Protein AF-A0A7X3UIW9-F1 (afdb_monomer_lite)

Radius of gyration: 26.02 Å; chains: 1; bounding box: 53×62×79 Å

Sequence (209 aa):
MKILIIFSICVLVLAGCTSVEYQKMQAERDQLLKNYEDLREENSELKLKSGITDTLLGKWKFLSLEMAESGVTQEVAEAKAALYALELKNLTLEFFEEKGIYHYRGGKGGTEVFGQFTVITIRYGDEPFPFIRFIRRTGPKMAELLFAASADGRALGLSSAPGFGTARDIGISVTPDRLYLTMHGKMQSGPDGWVQSGGVRCYFERIEK

Secondary structure (DSSP, 8-state):
-HHHHHHHHHHHHHHHHHHHHHHHHHHHHHHHHHHHHHHHHHT-HHHHHHHHHHHH-EEEEEEEEEEE-TTS-HHHHHHHHHHHHHHTTT-EEEEEEETTEEEEEEEETTEEEEEEEEEEEEEETTEEEEEEEEEEEESS-HHHHHH---TTS--TT-TTSTTGGG--SEEEEE-SSEEEEEEE--EEEETTEEEE-SEEEEEEEEEE-

Structure (mmCIF, N/CA/C/O backbone):
data_AF-A0A7X3UIW9-F1
#
_entry.id   AF-A0A7X3UIW9-F1
#
loop_
_atom_site.group_PDB
_atom_site.id
_atom_site.type_symbol
_atom_site.label_atom_id
_atom_site.label_alt_id
_atom_site.label_comp_id
_atom_site.label_asym_id
_atom_site.label_entity_id
_atom_site.label_seq_id
_atom_site.pdbx_PDB_ins_code
_atom_site.Cartn_x
_atom_site.Cartn_y
_atom_site.Cartn_z
_atom_site.occupancy
_atom_site.B_iso_or_equiv
_atom_site.auth_seq_id
_atom_site.auth_comp_id
_atom_site.auth_asym_id
_atom_site.auth_atom_id
_atom_site.pdbx_PDB_model_num
ATOM 1 N N . MET A 1 1 ? 40.493 -40.301 -59.595 1.00 48.81 1 MET A N 1
ATOM 2 C CA . MET A 1 1 ? 39.960 -38.920 -59.693 1.00 48.81 1 MET A CA 1
ATOM 3 C C . MET A 1 1 ? 38.510 -38.759 -59.202 1.00 48.81 1 MET A C 1
ATOM 5 O O . MET A 1 1 ? 38.204 -37.701 -58.682 1.00 48.81 1 MET A O 1
ATOM 9 N N . LYS A 1 2 ? 37.627 -39.776 -59.276 1.00 49.56 2 LYS A N 1
ATOM 10 C CA . LYS A 1 2 ? 36.231 -39.677 -58.777 1.00 49.56 2 LYS A CA 1
ATOM 11 C C . LYS A 1 2 ? 36.070 -39.685 -57.240 1.00 49.56 2 LYS A C 1
ATOM 13 O O . LYS A 1 2 ? 35.151 -39.060 -56.733 1.00 49.56 2 LYS A O 1
ATOM 18 N N . ILE A 1 3 ? 36.981 -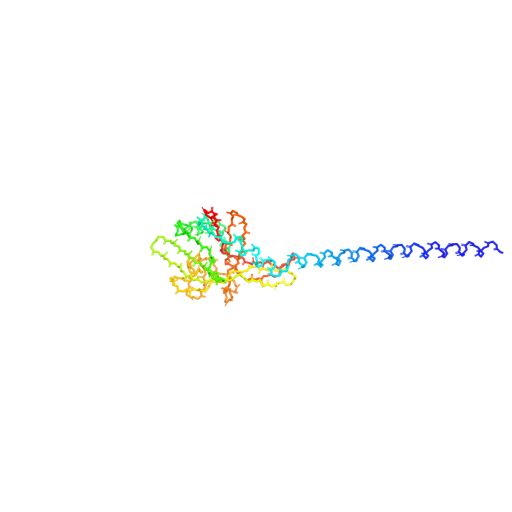40.324 -56.498 1.00 53.56 3 ILE A N 1
ATOM 19 C CA . ILE A 1 3 ? 36.919 -40.422 -55.020 1.00 53.56 3 ILE A CA 1
ATOM 20 C C . ILE A 1 3 ? 37.255 -39.085 -54.323 1.00 53.56 3 ILE A C 1
ATOM 22 O O . ILE A 1 3 ? 36.689 -38.776 -53.280 1.00 53.56 3 ILE A O 1
ATOM 26 N N . LEU A 1 4 ? 38.109 -38.249 -54.928 1.00 51.09 4 LEU A N 1
ATOM 27 C CA . LEU A 1 4 ? 38.492 -36.939 -54.374 1.00 51.09 4 LEU A CA 1
ATOM 28 C C . LEU A 1 4 ? 37.359 -35.901 -54.442 1.00 51.09 4 LEU A C 1
ATOM 30 O O . LEU A 1 4 ? 37.250 -35.051 -53.564 1.00 51.09 4 LEU A O 1
ATOM 34 N N . ILE A 1 5 ? 36.483 -36.002 -55.444 1.00 56.62 5 ILE A N 1
ATOM 35 C CA . ILE A 1 5 ? 35.339 -35.092 -55.608 1.00 56.62 5 ILE A CA 1
ATOM 36 C C . ILE A 1 5 ? 34.270 -35.373 -54.539 1.00 56.62 5 ILE A C 1
ATOM 38 O O . ILE A 1 5 ? 33.710 -34.442 -53.970 1.00 56.62 5 ILE A O 1
ATOM 42 N N . ILE A 1 6 ? 34.044 -36.647 -54.199 1.00 55.75 6 ILE A N 1
ATOM 43 C CA . ILE A 1 6 ? 33.068 -37.049 -53.173 1.00 55.75 6 ILE A CA 1
ATOM 44 C C . ILE A 1 6 ? 33.507 -36.563 -51.782 1.00 55.75 6 ILE A C 1
ATOM 46 O O . ILE A 1 6 ? 32.696 -36.005 -51.048 1.00 55.75 6 ILE A O 1
ATOM 50 N N . PHE A 1 7 ? 34.798 -36.678 -51.447 1.00 55.06 7 PHE A N 1
ATOM 51 C CA . PHE A 1 7 ? 35.327 -36.166 -50.175 1.00 55.06 7 PHE A CA 1
ATOM 52 C C . PHE A 1 7 ? 35.217 -34.638 -50.054 1.00 55.06 7 PHE A C 1
ATOM 54 O O . PHE A 1 7 ? 34.883 -34.135 -48.985 1.00 55.06 7 PHE A O 1
ATOM 61 N N . SER A 1 8 ? 35.434 -33.894 -51.143 1.00 53.47 8 SER A N 1
ATOM 62 C CA . SER A 1 8 ? 35.315 -32.429 -51.139 1.00 53.47 8 SER A CA 1
ATOM 63 C C . SER A 1 8 ? 33.868 -31.953 -50.948 1.00 53.47 8 SER A C 1
ATOM 65 O O . SER A 1 8 ? 33.637 -30.980 -50.232 1.00 53.47 8 SER A O 1
ATOM 67 N N . ILE A 1 9 ? 32.889 -32.674 -51.506 1.00 56.97 9 ILE A N 1
ATOM 68 C CA . ILE A 1 9 ? 31.460 -32.380 -51.315 1.00 56.97 9 ILE A CA 1
ATOM 69 C C . ILE A 1 9 ? 31.027 -32.696 -49.874 1.00 56.97 9 ILE A C 1
ATOM 71 O O . ILE A 1 9 ? 30.342 -31.884 -49.257 1.00 56.97 9 ILE A O 1
ATOM 75 N N . CYS A 1 10 ? 31.471 -33.817 -49.292 1.00 53.81 10 CYS A N 1
ATOM 76 C CA . CYS A 1 10 ? 31.148 -34.159 -47.901 1.00 53.81 10 CYS A CA 1
ATOM 77 C C . CYS A 1 10 ? 31.687 -33.132 -46.887 1.00 53.81 10 CYS A C 1
ATOM 79 O O . CYS A 1 10 ? 30.993 -32.820 -45.922 1.00 53.81 10 CYS A O 1
ATOM 81 N N . VAL A 1 11 ? 32.876 -32.561 -47.112 1.00 56.25 11 VAL A N 1
ATOM 82 C CA . VAL A 1 11 ? 33.448 -31.519 -46.234 1.00 56.25 11 VAL A CA 1
ATOM 83 C C . VAL A 1 11 ? 32.670 -30.198 -46.330 1.00 56.25 11 VAL A C 1
ATOM 85 O O . VAL A 1 11 ? 32.449 -29.548 -45.311 1.00 56.25 11 VAL A O 1
ATOM 88 N N . LEU A 1 12 ? 32.192 -29.822 -47.522 1.00 53.44 12 LEU A N 1
ATOM 89 C CA . LEU A 1 12 ? 31.371 -28.618 -47.721 1.00 53.44 12 LEU A CA 1
ATOM 90 C C . LEU A 1 12 ? 29.975 -28.740 -47.092 1.00 53.44 12 LEU A C 1
ATOM 92 O O . LEU A 1 12 ? 29.480 -27.772 -46.517 1.00 53.44 12 LEU A O 1
ATOM 96 N N . VAL A 1 13 ? 29.359 -29.925 -47.150 1.00 54.97 13 VAL A N 1
ATOM 97 C CA . VAL A 1 13 ? 28.060 -30.186 -46.504 1.00 54.97 13 VAL A CA 1
ATOM 98 C C . VAL A 1 13 ? 28.195 -30.179 -44.977 1.00 54.97 13 VAL A C 1
ATOM 100 O O . VAL A 1 13 ? 27.369 -29.576 -44.297 1.00 54.97 13 VAL A O 1
ATOM 103 N N . LEU A 1 14 ? 29.267 -30.765 -44.429 1.00 51.38 14 LEU A N 1
ATOM 104 C CA . LEU A 1 14 ? 29.524 -30.760 -42.984 1.00 51.38 14 LEU A CA 1
ATOM 105 C C . LEU A 1 14 ? 29.820 -29.350 -42.446 1.00 51.38 14 LEU A C 1
ATOM 107 O O . LEU A 1 14 ? 29.262 -28.971 -41.420 1.00 51.38 14 LEU A O 1
ATOM 111 N N . ALA A 1 15 ? 30.618 -28.546 -43.158 1.00 54.50 15 ALA A N 1
ATOM 112 C CA . ALA A 1 15 ? 30.898 -27.159 -42.773 1.00 54.50 15 ALA A CA 1
ATOM 113 C C . ALA A 1 15 ? 29.658 -26.245 -42.872 1.00 54.50 15 ALA A C 1
ATOM 115 O O . ALA A 1 15 ? 29.491 -25.336 -42.056 1.00 54.50 15 ALA A O 1
ATOM 116 N N . GLY A 1 16 ? 28.775 -26.497 -43.849 1.00 54.28 16 GLY A N 1
ATOM 117 C CA . GLY A 1 16 ? 27.517 -25.769 -44.035 1.00 54.28 16 GLY A CA 1
ATOM 118 C C . GLY A 1 16 ? 26.458 -26.071 -42.969 1.00 54.28 16 GLY A C 1
ATOM 119 O O . GLY A 1 16 ? 25.746 -25.167 -42.547 1.00 54.28 16 GLY A O 1
ATOM 120 N N . CYS A 1 17 ? 26.369 -27.310 -42.478 1.00 54.56 17 CYS A N 1
ATOM 121 C CA . CYS A 1 17 ? 25.444 -27.649 -41.390 1.00 54.56 17 CYS A CA 1
ATOM 122 C C . CYS A 1 17 ? 25.894 -27.059 -40.045 1.00 54.56 17 CYS A C 1
ATOM 124 O O . CYS A 1 17 ? 25.076 -26.485 -39.328 1.00 54.56 17 CYS A O 1
ATOM 126 N N . THR A 1 18 ? 27.196 -27.107 -39.735 1.00 57.38 18 THR A N 1
ATOM 127 C CA . THR A 1 18 ? 27.728 -26.532 -38.486 1.00 57.38 18 THR A CA 1
ATOM 128 C C . THR A 1 18 ? 27.624 -25.008 -38.433 1.00 57.38 18 THR A C 1
ATOM 130 O O . THR A 1 18 ? 27.450 -24.445 -37.356 1.00 57.38 18 THR A O 1
ATOM 133 N N . SER A 1 19 ? 27.711 -24.318 -39.577 1.00 64.00 19 SER A N 1
ATOM 134 C CA . SER A 1 19 ? 27.606 -22.855 -39.625 1.00 64.00 19 SER A CA 1
ATOM 135 C C . SER A 1 19 ? 26.166 -22.365 -39.469 1.00 64.00 19 SER A C 1
ATOM 137 O O . SER A 1 19 ? 25.947 -21.360 -38.799 1.00 64.00 19 SER A O 1
ATOM 139 N N . VAL A 1 20 ? 25.185 -23.091 -40.014 1.00 68.62 20 VAL A N 1
ATOM 140 C CA . VAL A 1 20 ? 23.756 -22.775 -39.853 1.00 68.62 20 VAL A CA 1
ATOM 141 C C . VAL A 1 20 ? 23.294 -23.018 -38.415 1.00 68.62 20 VAL A C 1
ATOM 143 O O . VAL A 1 20 ? 22.594 -22.178 -37.853 1.00 68.62 20 VAL A O 1
ATOM 146 N N . GLU A 1 21 ? 23.718 -24.118 -37.784 1.00 68.75 21 GLU A N 1
ATOM 147 C CA . GLU A 1 21 ? 23.436 -24.361 -36.361 1.00 68.75 21 GLU A CA 1
ATOM 148 C C . GLU A 1 21 ? 24.099 -23.315 -35.459 1.00 68.75 21 GLU A C 1
ATOM 150 O O . GLU A 1 21 ? 23.462 -22.806 -34.537 1.00 68.75 21 GLU A O 1
ATOM 155 N N . TYR A 1 22 ? 25.342 -22.928 -35.758 1.00 73.44 22 TYR A N 1
ATOM 156 C CA . TYR A 1 22 ? 26.044 -21.872 -35.031 1.00 73.44 22 TYR A CA 1
ATOM 157 C C . TYR A 1 22 ? 25.353 -20.507 -35.174 1.00 73.44 22 TYR A C 1
ATOM 159 O O . TYR A 1 22 ? 25.128 -19.823 -34.179 1.00 73.44 22 TYR A O 1
ATOM 167 N N . GLN A 1 23 ? 24.947 -20.130 -36.390 1.00 74.50 23 GLN A N 1
ATOM 168 C CA . GLN A 1 23 ? 24.200 -18.893 -36.639 1.00 74.50 23 GLN A CA 1
ATOM 169 C C . GLN A 1 23 ? 22.846 -18.884 -35.927 1.00 74.50 23 GLN A C 1
ATOM 171 O O . GLN A 1 23 ? 22.461 -17.863 -35.359 1.00 74.50 23 GLN A O 1
ATOM 176 N N . LYS A 1 24 ? 22.137 -20.018 -35.917 1.00 81.25 24 LYS A N 1
ATOM 177 C CA . LYS A 1 24 ? 20.865 -20.156 -35.202 1.00 81.25 24 LYS A CA 1
ATOM 178 C C . LYS A 1 24 ? 21.052 -20.005 -33.692 1.00 81.25 24 LYS A C 1
ATOM 180 O O . LYS A 1 24 ? 20.327 -19.239 -33.070 1.00 81.25 24 LYS A O 1
ATOM 185 N N . MET A 1 25 ? 22.056 -20.667 -33.120 1.00 79.88 25 MET A N 1
ATOM 186 C CA . MET A 1 25 ? 22.375 -20.571 -31.693 1.00 79.88 25 MET A CA 1
ATOM 187 C C . MET A 1 25 ? 22.789 -19.149 -31.292 1.00 79.88 25 MET A C 1
ATOM 189 O O . MET A 1 25 ? 22.433 -18.672 -30.216 1.00 79.88 25 MET A O 1
ATOM 193 N N . GLN A 1 26 ? 23.515 -18.448 -32.164 1.00 81.19 26 GLN A N 1
ATOM 194 C CA . GLN A 1 26 ? 23.909 -17.062 -31.932 1.00 81.19 26 GLN A CA 1
ATOM 195 C C . GLN A 1 26 ? 22.706 -16.113 -31.997 1.00 81.19 26 GLN A C 1
ATOM 197 O O . GLN A 1 26 ? 22.553 -15.282 -31.110 1.00 81.19 26 GLN A O 1
ATOM 202 N N . ALA A 1 27 ? 21.801 -16.303 -32.960 1.00 86.06 27 ALA A N 1
ATOM 203 C CA . ALA A 1 27 ? 20.551 -15.550 -33.032 1.00 86.06 27 ALA A CA 1
ATOM 204 C C . ALA A 1 27 ? 19.639 -15.804 -31.818 1.00 86.06 27 ALA A C 1
ATOM 206 O O . ALA A 1 27 ? 19.074 -14.857 -31.279 1.00 86.06 27 ALA A O 1
ATOM 207 N N . GLU A 1 28 ? 19.527 -17.052 -31.349 1.00 85.75 28 GLU A N 1
ATOM 208 C CA . GLU A 1 28 ? 18.784 -17.394 -30.126 1.00 85.75 28 GLU A CA 1
ATOM 209 C C . GLU A 1 28 ? 19.404 -16.729 -28.889 1.00 85.75 28 GLU A C 1
ATOM 211 O O . GLU A 1 28 ? 18.689 -16.154 -28.069 1.00 85.75 28 GLU A O 1
ATOM 216 N N . ARG A 1 29 ? 20.738 -16.741 -28.770 1.00 84.06 29 ARG A N 1
ATOM 217 C CA . ARG A 1 29 ? 21.455 -16.055 -27.688 1.00 84.06 29 ARG A CA 1
ATOM 218 C C . ARG A 1 29 ? 21.236 -14.543 -27.727 1.00 84.06 29 ARG A C 1
ATOM 220 O O . ARG A 1 29 ? 20.966 -13.953 -26.684 1.00 84.06 29 ARG A O 1
ATOM 227 N N . ASP A 1 30 ? 21.352 -13.927 -28.898 1.00 90.75 30 ASP A N 1
ATOM 228 C CA . ASP A 1 30 ? 21.166 -12.485 -29.073 1.00 90.75 30 ASP A CA 1
ATOM 229 C C . ASP A 1 30 ? 19.710 -12.087 -28.799 1.00 90.75 30 ASP A C 1
ATOM 231 O O . ASP A 1 30 ? 19.452 -11.068 -28.162 1.00 90.75 30 ASP A O 1
ATOM 235 N N . GLN A 1 31 ? 18.747 -12.925 -29.197 1.00 88.94 31 GLN A N 1
ATOM 236 C CA . GLN A 1 31 ? 17.334 -12.738 -28.877 1.00 88.94 31 GLN A CA 1
ATOM 237 C C . GLN A 1 31 ? 17.070 -12.848 -27.370 1.00 88.94 31 GLN A C 1
ATOM 239 O O . GLN A 1 31 ? 16.327 -12.037 -26.823 1.00 88.94 31 GLN A O 1
ATOM 244 N N . LEU A 1 32 ? 17.686 -13.814 -26.682 1.00 85.69 32 LEU A N 1
ATOM 245 C CA . LEU A 1 32 ? 17.587 -13.949 -25.226 1.00 85.69 32 LEU A CA 1
ATOM 246 C C . LEU A 1 32 ? 18.212 -12.756 -24.496 1.00 85.69 32 LEU A C 1
ATOM 248 O O . LEU A 1 32 ? 17.605 -12.237 -23.562 1.00 85.69 32 LEU A O 1
ATOM 252 N N . LEU A 1 33 ? 19.389 -12.301 -24.933 1.00 86.19 33 LEU A N 1
ATOM 253 C CA . LEU A 1 33 ? 20.051 -11.107 -24.401 1.00 86.19 33 LEU A CA 1
ATOM 254 C C . LEU A 1 33 ? 19.183 -9.868 -24.581 1.00 86.19 33 LEU A C 1
ATOM 256 O O . LEU A 1 33 ? 18.974 -9.131 -23.624 1.00 86.19 33 LEU A O 1
ATOM 260 N N . LYS A 1 34 ? 18.625 -9.680 -25.777 1.00 86.50 34 LYS A N 1
ATOM 261 C CA . LYS A 1 34 ? 17.741 -8.556 -26.061 1.00 86.50 34 LYS A CA 1
ATOM 262 C C . LYS A 1 34 ? 16.475 -8.601 -25.209 1.00 86.50 34 LYS A C 1
ATOM 264 O O . LYS A 1 34 ? 16.153 -7.613 -24.569 1.00 86.50 34 LYS A O 1
ATOM 269 N N . ASN A 1 35 ? 15.807 -9.752 -25.123 1.00 83.50 35 ASN A N 1
ATOM 270 C CA . ASN A 1 35 ? 14.640 -9.915 -24.252 1.00 83.50 35 ASN A CA 1
ATOM 271 C C . ASN A 1 35 ? 14.985 -9.620 -22.784 1.00 83.50 35 ASN A C 1
ATOM 273 O O . ASN A 1 35 ? 14.193 -9.010 -22.073 1.00 83.50 35 ASN A O 1
ATOM 277 N N . TYR A 1 36 ? 16.164 -10.045 -22.324 1.00 77.94 36 TYR A N 1
ATOM 278 C CA . TYR A 1 36 ? 16.646 -9.759 -20.976 1.00 77.94 36 TYR A CA 1
ATOM 279 C C . TYR A 1 36 ? 16.907 -8.261 -20.758 1.00 77.94 36 TYR A C 1
ATOM 281 O O . TYR A 1 36 ? 16.513 -7.714 -19.729 1.00 77.94 36 TYR A O 1
ATOM 289 N N . GLU A 1 37 ? 17.541 -7.583 -21.716 1.00 80.38 37 GLU A N 1
ATOM 290 C CA . GLU A 1 37 ? 17.787 -6.139 -21.669 1.00 80.38 37 GLU A CA 1
ATOM 291 C C . GLU A 1 37 ? 16.484 -5.333 -21.716 1.00 80.38 37 GLU A C 1
ATOM 293 O O . GLU A 1 37 ? 16.312 -4.428 -20.898 1.00 80.38 37 GLU A O 1
ATOM 298 N N . ASP A 1 38 ? 15.540 -5.717 -22.578 1.00 80.69 38 ASP A N 1
ATOM 299 C CA . ASP A 1 38 ? 14.215 -5.102 -22.691 1.00 80.69 38 ASP A CA 1
ATOM 300 C C . ASP A 1 38 ? 13.433 -5.253 -21.369 1.00 80.69 38 ASP A C 1
ATOM 302 O O . ASP A 1 38 ? 12.954 -4.262 -20.812 1.00 80.69 38 ASP A O 1
ATOM 306 N N . LEU A 1 39 ? 13.390 -6.463 -20.788 1.00 72.88 39 LEU A N 1
ATOM 307 C CA . LEU A 1 39 ? 12.771 -6.715 -19.475 1.00 72.88 39 LEU A CA 1
ATOM 308 C C . LEU A 1 39 ? 13.447 -5.926 -18.353 1.00 72.88 39 LEU A C 1
ATOM 310 O O . LEU A 1 39 ? 12.782 -5.464 -17.422 1.00 72.88 39 LEU A O 1
ATOM 314 N N . ARG A 1 40 ? 14.772 -5.772 -18.414 1.00 72.88 40 ARG A N 1
ATOM 315 C CA . ARG A 1 40 ? 15.539 -4.988 -17.444 1.00 72.88 40 ARG A CA 1
ATOM 316 C C . ARG A 1 40 ? 15.243 -3.494 -17.567 1.00 72.88 40 ARG A C 1
ATOM 318 O O . ARG A 1 40 ? 15.219 -2.805 -16.546 1.00 72.88 40 ARG A O 1
ATOM 325 N N . GLU A 1 41 ? 15.034 -2.989 -18.779 1.00 73.12 41 GLU A N 1
ATOM 326 C CA . GLU A 1 41 ? 14.707 -1.587 -19.030 1.00 73.12 41 GLU A CA 1
ATOM 327 C C . GLU A 1 41 ? 13.255 -1.258 -18.652 1.00 73.12 41 GLU A C 1
ATOM 329 O O . GLU A 1 41 ? 12.983 -0.202 -18.064 1.00 73.12 41 GLU A O 1
ATOM 334 N N . GLU A 1 42 ? 12.321 -2.161 -18.954 1.00 67.88 42 GLU A N 1
ATOM 335 C CA . GLU A 1 42 ? 10.922 -2.084 -18.525 1.00 67.88 42 GLU A CA 1
ATOM 336 C C . GLU A 1 42 ? 10.827 -2.107 -16.992 1.00 67.88 42 GLU A C 1
ATOM 338 O O . GLU A 1 42 ? 10.223 -1.214 -16.397 1.00 67.88 42 GLU A O 1
ATOM 343 N N . ASN A 1 43 ? 11.557 -3.020 -16.343 1.00 66.69 43 ASN A N 1
ATOM 344 C CA . ASN A 1 43 ? 11.691 -3.107 -14.885 1.00 66.69 43 ASN A CA 1
ATOM 345 C C . ASN A 1 43 ? 12.819 -2.229 -14.317 1.00 66.69 43 ASN A C 1
ATOM 347 O O . ASN A 1 43 ? 13.403 -2.526 -13.263 1.00 66.69 43 ASN A O 1
ATOM 351 N N . SER A 1 44 ? 13.162 -1.137 -15.003 1.00 76.12 44 SER A N 1
ATOM 352 C CA . SER A 1 44 ? 14.081 -0.156 -14.434 1.00 76.12 44 SER A CA 1
ATOM 353 C C . SER A 1 44 ? 13.460 0.455 -13.176 1.00 76.12 44 SER A C 1
ATOM 355 O O . SER A 1 44 ? 12.266 0.750 -13.108 1.00 76.12 44 SER A O 1
ATOM 357 N N . GLU A 1 45 ? 14.280 0.654 -12.144 1.00 76.00 45 GLU A N 1
ATOM 358 C CA . GLU A 1 45 ? 13.804 1.083 -10.821 1.00 76.00 45 GLU A CA 1
ATOM 359 C C . GLU A 1 45 ? 13.050 2.416 -10.877 1.00 76.00 45 GLU A C 1
ATOM 361 O O . GLU A 1 45 ? 12.105 2.624 -10.121 1.00 76.00 45 GLU A O 1
ATOM 366 N N . LEU A 1 46 ? 13.433 3.296 -11.807 1.00 78.19 46 LEU A N 1
ATOM 367 C CA . LEU A 1 46 ? 12.779 4.580 -12.045 1.00 78.19 46 LEU A CA 1
ATOM 368 C C . LEU A 1 46 ? 11.381 4.428 -12.661 1.00 78.19 46 LEU A C 1
ATOM 370 O O . LEU A 1 46 ? 10.455 5.096 -12.193 1.00 78.19 46 LEU A O 1
ATOM 374 N N . LYS A 1 47 ? 11.204 3.558 -13.668 1.00 82.19 47 LYS A N 1
ATOM 375 C CA . LYS A 1 47 ? 9.888 3.299 -14.283 1.00 82.19 47 LYS A CA 1
ATOM 376 C C . LYS A 1 47 ? 8.939 2.645 -13.275 1.00 82.19 47 LYS A C 1
ATOM 378 O O . LYS A 1 47 ? 7.812 3.100 -13.120 1.00 82.19 47 LYS A O 1
ATOM 383 N N . LEU A 1 48 ? 9.425 1.671 -12.503 1.00 85.06 48 LEU A N 1
ATOM 384 C CA . LEU A 1 48 ? 8.642 1.049 -11.428 1.00 85.06 48 LEU A CA 1
ATOM 385 C C . LEU A 1 48 ? 8.257 2.057 -10.343 1.00 85.06 48 LEU A C 1
ATOM 387 O O . LEU A 1 48 ? 7.093 2.146 -9.959 1.00 85.06 48 LEU A O 1
ATOM 391 N N . LYS A 1 49 ? 9.218 2.856 -9.867 1.00 88.00 49 LYS A N 1
ATOM 392 C CA . LYS A 1 49 ? 8.966 3.872 -8.842 1.00 88.00 49 LYS A CA 1
ATOM 393 C C . LYS A 1 49 ? 7.926 4.894 -9.299 1.00 88.00 49 LYS A C 1
ATOM 395 O O . LYS A 1 49 ? 7.016 5.191 -8.529 1.00 88.00 49 LYS A O 1
ATOM 400 N N . SER A 1 50 ? 8.078 5.444 -10.504 1.00 87.94 50 SER A N 1
ATOM 401 C CA . SER A 1 50 ? 7.141 6.435 -11.053 1.00 87.94 50 SER A CA 1
ATOM 402 C C . SER A 1 50 ? 5.754 5.830 -11.247 1.00 87.94 50 SER A C 1
ATOM 404 O O . SER A 1 50 ? 4.807 6.335 -10.657 1.00 87.94 50 SER A O 1
ATOM 406 N N . GLY A 1 51 ? 5.649 4.678 -11.915 1.00 91.38 51 GLY A N 1
ATOM 407 C CA . GLY A 1 51 ? 4.369 3.999 -12.130 1.00 91.38 51 GLY A CA 1
ATOM 408 C C . GLY A 1 51 ? 3.628 3.661 -10.831 1.00 91.38 51 GLY A C 1
ATOM 409 O O . GLY A 1 51 ? 2.423 3.898 -10.726 1.00 91.38 51 GLY A O 1
ATOM 410 N N . ILE A 1 52 ? 4.338 3.172 -9.808 1.00 93.69 52 ILE A N 1
ATOM 411 C CA . ILE A 1 52 ? 3.749 2.920 -8.483 1.00 93.69 52 ILE A CA 1
ATOM 412 C C . ILE A 1 52 ? 3.327 4.231 -7.824 1.00 93.69 52 ILE A C 1
ATOM 414 O O . ILE A 1 52 ? 2.232 4.294 -7.279 1.00 93.69 52 ILE A O 1
ATOM 418 N N . THR A 1 53 ? 4.170 5.265 -7.858 1.00 94.25 53 THR A N 1
ATOM 419 C CA . THR A 1 53 ? 3.872 6.552 -7.210 1.00 94.25 53 THR A CA 1
ATOM 420 C C . THR A 1 53 ? 2.635 7.198 -7.825 1.00 94.25 53 THR A C 1
ATOM 422 O O . THR A 1 53 ? 1.727 7.560 -7.083 1.00 94.25 53 THR A O 1
ATOM 425 N N . ASP A 1 54 ? 2.558 7.256 -9.154 1.00 94.19 54 ASP A N 1
ATOM 426 C CA . ASP A 1 54 ? 1.436 7.846 -9.886 1.00 94.19 54 ASP A CA 1
ATOM 427 C C . ASP A 1 54 ? 0.140 7.074 -9.629 1.00 94.19 54 ASP A C 1
ATOM 429 O O . ASP A 1 54 ? -0.913 7.662 -9.387 1.00 94.19 54 ASP A O 1
ATOM 433 N N . THR A 1 55 ? 0.218 5.740 -9.612 1.00 96.12 55 THR A N 1
ATOM 434 C CA . THR A 1 55 ? -0.943 4.896 -9.308 1.00 96.12 55 THR A CA 1
ATOM 435 C C . THR A 1 55 ? -1.339 5.000 -7.834 1.00 96.12 55 THR A C 1
ATOM 437 O O . THR A 1 55 ? -2.508 4.840 -7.505 1.00 96.12 55 THR A O 1
ATOM 440 N N . LEU A 1 56 ? -0.409 5.267 -6.918 1.00 96.62 56 LEU A N 1
ATOM 441 C CA . LEU A 1 56 ? -0.690 5.341 -5.485 1.00 96.62 56 LEU A CA 1
ATOM 442 C C . LEU A 1 56 ? -1.477 6.596 -5.088 1.00 96.62 56 LEU A C 1
ATOM 444 O O . LEU A 1 56 ? -2.222 6.539 -4.108 1.00 96.62 56 LEU A O 1
ATOM 448 N N . LEU A 1 57 ? -1.326 7.703 -5.822 1.00 97.12 57 LEU A N 1
ATOM 449 C CA . LEU A 1 57 ? -2.038 8.952 -5.537 1.00 97.12 57 LEU A CA 1
ATOM 450 C C . LEU A 1 57 ? -3.552 8.738 -5.502 1.00 97.12 57 LEU A C 1
ATOM 452 O O . LEU A 1 57 ? -4.083 7.927 -6.258 1.00 97.12 57 LEU A O 1
ATOM 456 N N . GLY A 1 58 ? -4.226 9.444 -4.601 1.00 97.19 58 GLY A N 1
ATOM 457 C CA . GLY A 1 58 ? -5.655 9.330 -4.347 1.00 97.19 58 GLY A CA 1
ATOM 458 C C . GLY A 1 58 ? -5.966 8.728 -2.979 1.00 97.19 58 GLY A C 1
ATOM 459 O O . GLY A 1 58 ? -5.102 8.580 -2.105 1.00 97.19 58 GLY A O 1
ATOM 460 N N . LYS A 1 59 ? -7.241 8.391 -2.780 1.00 97.88 59 LYS A N 1
ATOM 461 C CA . LYS A 1 59 ? -7.783 7.965 -1.490 1.00 97.88 59 LYS A CA 1
ATOM 462 C C . LYS A 1 59 ? -8.184 6.501 -1.506 1.00 97.88 59 LYS A C 1
ATOM 464 O O . LYS A 1 59 ? -8.835 6.012 -2.428 1.00 97.88 59 LYS A O 1
ATOM 469 N N . TRP A 1 60 ? -7.843 5.827 -0.422 1.00 98.12 60 TRP A N 1
ATOM 470 C CA . TRP A 1 60 ? -7.919 4.391 -0.250 1.00 98.12 60 TRP A CA 1
ATOM 471 C C . TRP A 1 60 ? -8.629 4.059 1.052 1.00 98.12 60 TRP A C 1
ATOM 473 O O . TRP A 1 60 ? -8.370 4.674 2.087 1.00 98.12 60 TRP A O 1
ATOM 483 N N . LYS A 1 61 ? -9.505 3.062 1.019 1.00 97.12 61 LYS A N 1
ATOM 484 C CA . LYS A 1 61 ? -10.234 2.563 2.182 1.00 97.12 61 LYS A CA 1
ATOM 485 C C . LYS A 1 61 ? -9.809 1.137 2.478 1.00 97.12 61 LYS A C 1
ATOM 487 O O . LYS A 1 61 ? -9.710 0.316 1.572 1.00 97.12 61 LYS A O 1
ATOM 492 N N . PHE A 1 62 ? -9.550 0.849 3.747 1.00 96.25 62 PHE A N 1
ATOM 493 C CA . PHE A 1 62 ? -9.211 -0.493 4.194 1.00 96.25 62 PHE A CA 1
ATOM 494 C C . PHE A 1 62 ? -10.365 -1.467 3.927 1.00 96.25 62 PHE A C 1
ATOM 496 O O . PHE A 1 62 ? -11.523 -1.168 4.233 1.00 96.25 62 PHE A O 1
ATOM 503 N N . LEU A 1 63 ? -10.023 -2.632 3.380 1.00 93.69 63 LEU A N 1
ATOM 504 C CA . LEU A 1 63 ? -10.952 -3.703 3.039 1.00 93.69 63 LEU A CA 1
ATOM 505 C C . LEU A 1 63 ? -10.781 -4.900 3.977 1.00 93.69 63 LEU A C 1
ATOM 507 O O . LEU A 1 63 ? -11.731 -5.323 4.632 1.00 93.69 63 LEU A O 1
ATOM 511 N N . SER A 1 64 ? -9.575 -5.459 4.017 1.00 91.88 64 SER A N 1
ATOM 512 C CA . SER A 1 64 ? -9.279 -6.700 4.726 1.00 91.88 64 SER A CA 1
ATOM 513 C C . SER A 1 64 ? -7.794 -6.807 5.050 1.00 91.88 64 SER A C 1
ATOM 515 O O . SER A 1 64 ? -6.970 -5.994 4.622 1.00 91.88 64 SER A O 1
ATOM 517 N N . LEU A 1 65 ? -7.454 -7.823 5.834 1.00 89.75 65 LEU A N 1
ATOM 518 C CA . LEU A 1 65 ? -6.092 -8.130 6.227 1.00 89.75 65 LEU A CA 1
ATOM 519 C C . LEU A 1 65 ? -5.902 -9.643 6.182 1.00 89.75 65 LEU A C 1
ATOM 521 O O . LEU A 1 65 ? -6.782 -10.390 6.602 1.00 89.75 65 LEU A O 1
ATOM 525 N N . GLU A 1 66 ? -4.749 -10.077 5.689 1.00 86.75 66 GLU A N 1
ATOM 526 C CA . GLU A 1 66 ? -4.324 -11.475 5.722 1.00 86.75 66 GLU A CA 1
ATOM 527 C C . GLU A 1 66 ? -3.032 -11.616 6.520 1.00 86.75 66 GLU A C 1
ATOM 529 O O . GLU A 1 66 ? -2.163 -10.737 6.493 1.00 86.75 66 GLU A O 1
ATOM 534 N N . MET A 1 67 ? -2.911 -12.740 7.226 1.00 79.50 67 MET A N 1
ATOM 535 C CA . MET A 1 67 ? -1.757 -13.064 8.054 1.00 79.50 67 MET A CA 1
ATOM 536 C C . MET A 1 67 ? -1.202 -14.426 7.663 1.00 79.50 67 MET A C 1
ATOM 538 O O . MET A 1 67 ? -1.907 -15.430 7.706 1.00 79.50 67 MET A O 1
ATOM 542 N N . ALA A 1 68 ? 0.085 -14.455 7.345 1.00 73.31 68 ALA A N 1
ATOM 543 C CA . ALA A 1 68 ? 0.856 -15.676 7.198 1.00 73.31 68 ALA A CA 1
ATOM 544 C C . ALA A 1 68 ? 1.802 -15.793 8.402 1.00 73.31 68 ALA A C 1
ATOM 546 O O . ALA A 1 68 ? 2.902 -15.231 8.401 1.00 73.31 68 ALA A O 1
ATOM 547 N N . GLU A 1 69 ? 1.347 -16.493 9.446 1.00 68.50 69 GLU A N 1
ATOM 548 C CA . GLU A 1 69 ? 2.094 -16.729 10.687 1.00 68.50 69 GLU A CA 1
ATOM 549 C C . GLU A 1 69 ? 2.669 -18.153 10.699 1.00 68.50 69 GLU A C 1
ATOM 551 O O . GLU A 1 69 ? 1.957 -19.141 10.526 1.00 68.50 69 GLU A O 1
ATOM 556 N N . SER A 1 70 ? 3.978 -18.272 10.921 1.00 62.09 70 SER A N 1
ATOM 557 C CA . SER A 1 70 ? 4.634 -19.570 11.084 1.00 62.09 70 SER A CA 1
ATOM 558 C C . SER A 1 70 ? 4.387 -20.133 12.487 1.00 62.09 70 SER A C 1
ATOM 560 O O . SER A 1 70 ? 4.621 -19.437 13.477 1.00 62.09 70 SER A O 1
ATOM 562 N N . GLY A 1 71 ? 4.005 -21.410 12.581 1.00 63.59 71 GLY A N 1
ATOM 563 C CA . GLY A 1 71 ? 3.873 -22.121 13.862 1.00 63.59 71 GLY A CA 1
ATOM 564 C C . GLY A 1 71 ? 2.482 -22.068 14.502 1.00 63.59 71 GLY A C 1
ATOM 565 O O . GLY A 1 71 ? 2.324 -22.530 15.629 1.00 63.59 71 GLY A O 1
ATOM 566 N N . VAL A 1 72 ? 1.478 -21.548 13.792 1.00 69.50 72 VAL A N 1
ATOM 567 C CA . VAL A 1 72 ? 0.056 -21.643 14.160 1.00 69.50 72 VAL A CA 1
ATOM 568 C C . VAL A 1 72 ? -0.733 -22.292 13.024 1.00 69.50 72 VAL A C 1
ATOM 570 O O . VAL A 1 72 ? -0.280 -22.308 11.880 1.00 69.50 72 VAL A O 1
ATOM 573 N N . THR A 1 73 ? -1.906 -22.849 13.329 1.00 78.44 73 THR A N 1
ATOM 574 C CA . THR A 1 73 ? -2.816 -23.344 12.289 1.00 78.44 73 THR A CA 1
ATOM 575 C C . THR A 1 73 ? -3.389 -22.175 11.487 1.00 78.44 73 THR A C 1
ATOM 577 O O . THR A 1 73 ? -3.501 -21.054 11.992 1.00 78.44 73 THR A O 1
ATOM 580 N N . GLN A 1 74 ? -3.783 -22.442 10.241 1.00 80.69 74 GLN A N 1
ATOM 581 C CA . GLN A 1 74 ? -4.391 -21.441 9.363 1.00 80.69 74 GLN A CA 1
ATOM 582 C C . GLN A 1 74 ? -5.635 -20.797 10.001 1.00 80.69 74 GLN A C 1
ATOM 584 O O . GLN A 1 74 ? -5.760 -19.579 9.997 1.00 80.69 74 GLN A O 1
ATOM 589 N N . GLU A 1 75 ? -6.486 -21.593 10.649 1.00 82.94 75 GLU A N 1
ATOM 590 C CA . GLU A 1 75 ? -7.691 -21.124 11.348 1.00 82.94 75 GLU A CA 1
ATOM 591 C C . GLU A 1 75 ? -7.377 -20.085 12.439 1.00 82.94 75 GLU A C 1
ATOM 593 O O . GLU A 1 75 ? -8.083 -19.088 12.591 1.00 82.94 75 GLU A O 1
ATOM 598 N N . VAL A 1 76 ? -6.289 -20.282 13.194 1.00 80.06 76 VAL A N 1
ATOM 599 C CA . VAL A 1 76 ? -5.858 -19.335 14.234 1.00 80.06 76 VAL A CA 1
ATOM 600 C C . VAL A 1 76 ? -5.323 -18.047 13.609 1.00 80.06 76 VAL A C 1
ATOM 602 O O . VAL A 1 76 ? -5.610 -16.961 14.117 1.00 80.06 76 VAL A O 1
ATOM 605 N N . ALA A 1 77 ? -4.566 -18.148 12.513 1.00 78.56 77 ALA A N 1
ATOM 606 C CA . ALA A 1 77 ? -4.075 -16.981 11.785 1.00 78.56 77 ALA A CA 1
ATOM 607 C C . ALA A 1 77 ? -5.234 -16.158 11.193 1.00 78.56 77 ALA A C 1
ATOM 609 O O . ALA A 1 77 ? -5.255 -14.937 11.344 1.00 78.56 77 ALA A O 1
ATOM 610 N N . GLU A 1 78 ? -6.233 -16.818 10.605 1.00 82.81 78 GLU A N 1
ATOM 611 C CA . GLU A 1 78 ? -7.446 -16.188 10.072 1.00 82.81 78 GLU A CA 1
ATOM 612 C C . GLU A 1 78 ? -8.278 -15.518 11.172 1.00 82.81 78 GLU A C 1
ATOM 614 O O . GLU A 1 78 ? -8.707 -14.375 11.012 1.00 82.81 78 GLU A O 1
ATOM 619 N N . ALA A 1 79 ? -8.453 -16.172 12.326 1.00 83.00 79 ALA A N 1
ATOM 620 C CA . ALA A 1 79 ? -9.171 -15.592 13.459 1.00 83.00 79 ALA A CA 1
ATOM 621 C C . ALA A 1 79 ? -8.471 -14.336 14.008 1.00 83.00 79 ALA A C 1
ATOM 623 O O . ALA A 1 79 ? -9.125 -13.322 14.268 1.00 83.00 79 ALA A O 1
ATOM 624 N N . LYS A 1 80 ? -7.136 -14.364 14.142 1.00 79.75 80 LYS A N 1
ATOM 625 C CA . LYS A 1 80 ? -6.347 -13.177 14.515 1.00 79.75 80 LYS A CA 1
ATOM 626 C C . LYS A 1 80 ? -6.497 -12.070 13.473 1.00 79.75 80 LYS A C 1
ATOM 628 O O . LYS A 1 80 ? -6.768 -10.928 13.841 1.00 79.75 80 LYS A O 1
ATOM 633 N N . ALA A 1 81 ? -6.373 -12.404 12.189 1.00 82.94 81 ALA A N 1
ATOM 634 C CA . ALA A 1 81 ? -6.504 -11.448 11.095 1.00 82.94 81 ALA A CA 1
ATOM 635 C C . ALA A 1 81 ? -7.877 -10.764 11.100 1.00 82.94 81 ALA A C 1
ATOM 637 O O . ALA A 1 81 ? -7.958 -9.542 10.980 1.00 82.94 81 ALA A O 1
ATOM 638 N N . ALA A 1 82 ? -8.948 -11.532 11.319 1.00 84.69 82 ALA A N 1
ATOM 639 C CA . ALA A 1 82 ? -10.308 -11.017 11.412 1.00 84.69 82 ALA A CA 1
ATOM 640 C C . ALA A 1 82 ? -10.483 -10.045 12.590 1.00 84.69 82 ALA A C 1
ATOM 642 O O . ALA A 1 82 ? -11.092 -8.988 12.421 1.00 84.69 82 ALA A O 1
ATOM 643 N N . LEU A 1 83 ? -9.912 -10.353 13.761 1.00 83.06 83 LEU A N 1
ATOM 644 C CA . LEU A 1 83 ? -9.936 -9.446 14.913 1.00 83.06 83 LEU A CA 1
ATOM 645 C C . LEU A 1 83 ? -9.209 -8.127 14.613 1.00 83.06 83 LEU A C 1
ATOM 647 O O . LEU A 1 83 ? -9.762 -7.059 14.870 1.00 83.06 83 LEU A O 1
ATOM 651 N N . TYR A 1 84 ? -8.024 -8.174 13.998 1.00 82.81 84 TYR A N 1
ATOM 652 C CA . TYR A 1 84 ? -7.299 -6.955 13.614 1.00 82.81 84 TYR A CA 1
ATOM 653 C C . TYR A 1 84 ? -8.001 -6.161 12.517 1.00 82.81 84 TYR A C 1
ATOM 655 O O . TYR A 1 84 ? -8.034 -4.930 12.565 1.00 82.81 84 TYR A O 1
ATOM 663 N N . ALA A 1 85 ? -8.622 -6.836 11.552 1.00 87.00 85 ALA A N 1
ATOM 664 C CA . ALA A 1 85 ? -9.392 -6.174 10.508 1.00 87.00 85 ALA A CA 1
ATOM 665 C C . ALA A 1 85 ? -10.553 -5.343 11.087 1.00 87.00 85 ALA A C 1
ATOM 667 O O . ALA A 1 85 ? -10.860 -4.274 10.556 1.00 87.00 85 ALA A O 1
ATOM 668 N N . LEU A 1 86 ? -11.160 -5.772 12.203 1.00 85.81 86 LEU A N 1
ATOM 669 C CA . LEU A 1 86 ? -12.177 -4.979 12.903 1.00 85.81 86 LEU A CA 1
ATOM 670 C C . LEU A 1 86 ? -11.606 -3.681 13.476 1.00 85.81 86 LEU A C 1
ATOM 672 O O . LEU A 1 86 ? -12.277 -2.651 13.428 1.00 85.81 86 LEU A O 1
ATOM 676 N N . GLU A 1 87 ? -10.372 -3.698 13.979 1.00 84.38 87 GLU A N 1
ATOM 677 C CA . GLU A 1 87 ? -9.725 -2.486 14.477 1.00 84.38 87 GLU A CA 1
ATOM 678 C C . GLU A 1 87 ? -9.384 -1.512 13.355 1.00 84.38 87 GLU A C 1
ATOM 680 O O . GLU A 1 87 ? -9.367 -0.308 13.591 1.00 84.38 87 GLU A O 1
ATOM 685 N N . LEU A 1 88 ? -9.084 -2.017 12.159 1.00 88.81 88 LEU A N 1
ATOM 686 C CA . LEU A 1 88 ? -8.791 -1.228 10.959 1.00 88.81 88 LEU A CA 1
ATOM 687 C C . LEU A 1 88 ? -10.051 -0.828 10.191 1.00 88.81 88 LEU A C 1
ATOM 689 O O . LEU A 1 88 ? -9.970 -0.142 9.170 1.00 88.81 88 LEU A O 1
ATOM 693 N N . LYS A 1 89 ? -11.231 -1.212 10.684 1.00 84.50 89 LYS A N 1
ATOM 694 C CA . LYS A 1 89 ? -12.505 -0.866 10.068 1.00 84.50 89 LYS A CA 1
ATOM 695 C C . LYS A 1 89 ? -12.622 0.653 9.934 1.00 84.50 89 LYS A C 1
ATOM 697 O O . LYS A 1 89 ? -12.471 1.394 10.902 1.00 84.50 89 LYS A O 1
ATOM 702 N N . ASN A 1 90 ? -12.931 1.102 8.719 1.00 88.38 90 ASN A N 1
ATOM 703 C CA . ASN A 1 90 ? -13.006 2.513 8.323 1.00 88.38 90 ASN A CA 1
ATOM 704 C C . ASN A 1 90 ? -11.667 3.264 8.287 1.00 88.38 90 ASN A C 1
ATOM 706 O O . ASN A 1 90 ? -11.685 4.485 8.142 1.00 88.38 90 ASN A O 1
ATOM 710 N N . LEU A 1 91 ? -10.525 2.577 8.381 1.00 94.88 91 LEU A N 1
ATOM 711 C CA . LEU A 1 91 ? -9.245 3.199 8.070 1.00 94.88 91 LEU A CA 1
ATOM 712 C C . LEU A 1 91 ? -9.278 3.711 6.625 1.00 94.88 91 LEU A C 1
ATOM 714 O O . LEU A 1 91 ? -9.554 2.955 5.690 1.00 94.88 91 LEU A O 1
ATOM 718 N N . THR A 1 92 ? -8.947 4.984 6.452 1.00 96.56 92 THR A N 1
ATOM 719 C CA . THR A 1 92 ? -8.667 5.565 5.139 1.00 96.56 92 THR A CA 1
ATOM 720 C C . THR A 1 92 ? -7.245 6.080 5.089 1.00 96.56 92 THR A C 1
ATOM 722 O O . THR A 1 92 ? -6.775 6.663 6.066 1.00 96.56 92 THR A O 1
ATOM 725 N N . LEU A 1 93 ? -6.595 5.905 3.946 1.00 97.56 93 LEU A N 1
ATOM 726 C CA . LEU A 1 93 ? -5.310 6.502 3.614 1.00 97.56 93 LEU A CA 1
ATOM 727 C C . LEU A 1 93 ? -5.480 7.356 2.365 1.00 97.56 93 LEU A C 1
ATOM 729 O O . LEU A 1 93 ? -6.175 6.969 1.435 1.00 97.56 93 LEU A O 1
ATOM 733 N N . GLU A 1 94 ? -4.829 8.501 2.329 1.00 98.00 94 GLU A N 1
ATOM 734 C CA . GLU A 1 94 ? -4.769 9.362 1.160 1.00 98.00 94 GLU A CA 1
ATOM 735 C C . GLU A 1 94 ? -3.316 9.689 0.873 1.00 98.00 94 GLU A C 1
ATOM 737 O O . GLU A 1 94 ? -2.571 10.074 1.779 1.00 98.00 94 GLU A O 1
ATOM 742 N N . PHE A 1 95 ? -2.937 9.531 -0.386 1.00 98.25 95 PHE A N 1
ATOM 743 C CA . PHE A 1 95 ? -1.622 9.867 -0.900 1.00 98.25 95 PHE A CA 1
ATOM 744 C C . PHE A 1 95 ? -1.789 11.002 -1.892 1.00 98.25 95 PHE A C 1
ATOM 746 O O . PHE A 1 95 ? -2.609 10.920 -2.803 1.00 98.25 95 PHE A O 1
ATOM 753 N N . PHE A 1 96 ? -1.027 12.066 -1.711 1.00 97.88 96 PHE A N 1
ATOM 754 C CA . PHE A 1 96 ? -1.154 13.257 -2.532 1.00 97.88 96 PHE A CA 1
ATOM 755 C C . PHE A 1 96 ? 0.204 13.900 -2.756 1.00 97.88 96 PHE A C 1
ATOM 757 O O . PHE A 1 96 ? 1.170 13.649 -2.031 1.00 97.88 96 PHE A O 1
ATOM 764 N N . GLU A 1 97 ? 0.271 14.718 -3.792 1.00 97.50 97 GLU A N 1
ATOM 765 C CA . GLU A 1 97 ? 1.443 15.499 -4.138 1.00 97.50 97 GLU A CA 1
ATOM 766 C C . GLU A 1 97 ? 1.158 16.971 -3.829 1.00 97.50 97 GLU A C 1
ATOM 768 O O . GLU A 1 97 ? 0.063 17.478 -4.072 1.00 97.50 97 GLU A O 1
ATOM 773 N N . GLU A 1 98 ? 2.131 17.638 -3.217 1.00 96.19 98 GLU A N 1
ATOM 774 C CA . GLU A 1 98 ? 2.096 19.077 -3.000 1.00 96.19 98 GLU A CA 1
ATOM 775 C C . GLU A 1 98 ? 3.497 19.650 -3.253 1.00 96.19 98 GLU A C 1
ATOM 777 O O . GLU A 1 98 ? 4.449 19.343 -2.533 1.00 96.19 98 GLU A O 1
ATOM 782 N N . LYS A 1 99 ? 3.631 20.518 -4.265 1.00 94.00 99 LYS A N 1
ATOM 783 C CA . LYS A 1 99 ? 4.869 21.274 -4.567 1.00 94.00 99 LYS A CA 1
ATOM 784 C C . LYS A 1 99 ? 6.112 20.390 -4.774 1.00 94.00 99 LYS A C 1
ATOM 786 O O . LYS A 1 99 ? 7.205 20.712 -4.312 1.00 94.00 99 LYS A O 1
ATOM 791 N N . GLY A 1 100 ? 5.952 19.279 -5.471 1.00 91.62 100 GLY A N 1
ATOM 792 C CA . GLY A 1 100 ? 6.976 18.281 -5.774 1.00 91.62 100 GLY A CA 1
ATOM 793 C C . GLY A 1 100 ? 7.233 17.285 -4.645 1.00 91.62 100 GLY A C 1
ATOM 794 O O . GLY A 1 100 ? 8.182 16.503 -4.733 1.00 91.62 100 GLY A O 1
ATOM 795 N N . ILE A 1 101 ? 6.446 17.323 -3.567 1.00 94.88 101 ILE A N 1
ATOM 796 C CA . ILE A 1 101 ? 6.639 16.486 -2.385 1.00 94.88 101 ILE A CA 1
ATOM 797 C C . ILE A 1 101 ? 5.443 15.557 -2.212 1.00 94.88 101 ILE A C 1
ATOM 799 O O . ILE A 1 101 ? 4.289 15.973 -2.234 1.00 94.88 101 ILE A O 1
ATOM 803 N N . TYR A 1 102 ? 5.744 14.283 -1.990 1.00 97.38 102 TYR A N 1
ATOM 804 C CA . TYR A 1 102 ? 4.752 13.239 -1.794 1.00 97.38 102 TYR A CA 1
ATOM 805 C C . TYR A 1 102 ? 4.384 13.097 -0.318 1.00 97.38 102 TYR A C 1
ATOM 807 O O . TYR A 1 102 ? 5.230 12.834 0.546 1.00 97.38 102 TYR A O 1
ATOM 815 N N . HIS A 1 103 ? 3.099 13.265 -0.039 1.00 98.06 103 HIS A N 1
ATOM 816 C CA . HIS A 1 103 ? 2.509 13.293 1.287 1.00 98.06 103 HIS A CA 1
ATOM 817 C C . HIS A 1 103 ? 1.497 12.177 1.473 1.00 98.06 103 HIS A C 1
ATOM 819 O O . HIS A 1 103 ? 0.845 11.730 0.535 1.00 98.06 103 HIS A O 1
ATOM 825 N N . TYR A 1 104 ? 1.353 11.737 2.717 1.00 97.69 104 TYR A N 1
ATOM 826 C CA . TYR A 1 104 ? 0.270 10.846 3.090 1.00 97.69 104 TYR A CA 1
ATOM 827 C C . TYR A 1 104 ? -0.467 11.404 4.299 1.00 97.69 104 TYR A C 1
ATOM 829 O O . TYR A 1 104 ? 0.141 11.984 5.206 1.00 97.69 104 TYR A O 1
ATOM 837 N N . ARG A 1 105 ? -1.774 11.166 4.338 1.00 97.12 105 ARG A N 1
ATOM 838 C CA . ARG A 1 105 ? -2.585 11.287 5.547 1.00 97.12 105 ARG A CA 1
ATOM 839 C C . ARG A 1 105 ? -3.446 10.054 5.716 1.00 97.12 105 ARG A C 1
ATOM 841 O O . ARG A 1 105 ? -3.775 9.375 4.751 1.00 97.12 105 ARG A O 1
ATOM 848 N N . GLY A 1 106 ? -3.793 9.748 6.949 1.00 94.81 106 GLY A N 1
ATOM 849 C CA . GLY A 1 106 ? -4.635 8.612 7.254 1.00 94.81 106 GLY A CA 1
ATOM 850 C C . GLY A 1 106 ? -5.429 8.845 8.515 1.00 94.81 106 GLY A C 1
ATOM 851 O O . GLY A 1 106 ? -5.023 9.620 9.379 1.00 94.81 106 GLY A O 1
ATOM 852 N N . GLY A 1 107 ? -6.559 8.165 8.612 1.00 90.12 107 GLY A N 1
ATOM 853 C CA . GLY A 1 107 ? -7.477 8.326 9.726 1.00 90.12 107 GLY A CA 1
ATOM 854 C C . GLY A 1 107 ? -8.197 7.028 10.029 1.00 90.12 107 GLY A C 1
ATOM 855 O O . GLY A 1 107 ? -8.651 6.341 9.115 1.00 90.12 107 GLY A O 1
ATOM 856 N N . LYS A 1 108 ? -8.298 6.706 11.317 1.00 86.94 108 LYS A N 1
ATOM 857 C CA . LYS A 1 108 ? -9.057 5.577 11.856 1.00 86.94 108 LYS A CA 1
ATOM 858 C C . LYS A 1 108 ? -9.760 6.035 13.130 1.00 86.94 108 LYS A 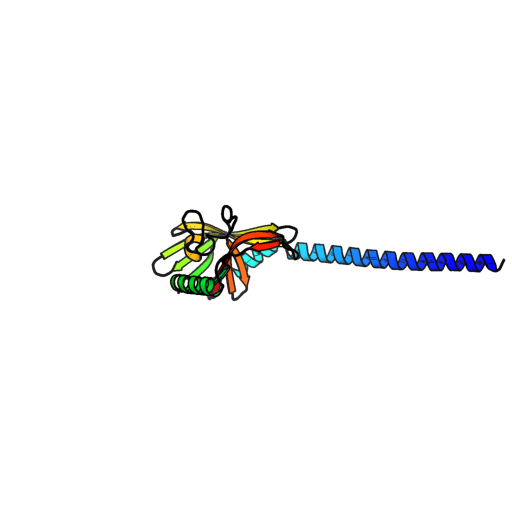C 1
ATOM 860 O O . LYS A 1 108 ? -9.136 6.150 14.185 1.00 86.94 108 LYS A O 1
ATOM 865 N N . GLY A 1 109 ? -11.056 6.325 13.035 1.00 81.75 109 GLY A N 1
ATOM 866 C CA . GLY A 1 109 ? -11.798 6.919 14.151 1.00 81.75 109 GLY A CA 1
ATOM 867 C C . GLY A 1 109 ? -11.188 8.263 14.564 1.00 81.75 109 GLY A C 1
ATOM 868 O O . GLY A 1 109 ? -11.053 9.147 13.729 1.00 81.75 109 GLY A O 1
ATOM 869 N N . GLY A 1 110 ? -10.799 8.405 15.835 1.00 81.19 110 GLY A N 1
ATOM 870 C CA . GLY A 1 110 ? -10.143 9.612 16.361 1.00 81.19 110 GLY A CA 1
ATOM 871 C C . GLY A 1 110 ? -8.615 9.646 16.212 1.00 81.19 110 GLY A C 1
ATOM 872 O O . GLY A 1 110 ? -7.979 10.569 16.711 1.00 81.19 110 GLY A O 1
ATOM 873 N N . THR A 1 111 ? -8.001 8.632 15.593 1.00 87.94 111 THR A N 1
ATOM 874 C CA . THR A 1 111 ? -6.552 8.601 15.354 1.00 87.94 111 THR A CA 1
ATOM 875 C C . THR A 1 111 ? -6.243 9.074 13.944 1.00 87.94 111 THR A C 1
ATOM 877 O O . THR A 1 111 ? -6.675 8.450 12.976 1.00 87.94 111 THR A O 1
ATOM 880 N N . GLU A 1 112 ? -5.435 10.124 13.840 1.00 93.56 112 GLU A N 1
ATOM 881 C CA . GLU A 1 112 ? -4.933 10.651 12.575 1.00 93.56 112 GLU A CA 1
ATOM 882 C C . GLU A 1 112 ? -3.420 10.450 12.460 1.00 93.56 112 GLU A C 1
ATOM 884 O O . GLU A 1 112 ? -2.683 10.474 13.450 1.00 93.56 112 GLU A O 1
ATOM 889 N N . VAL A 1 113 ? -2.953 10.255 11.231 1.00 94.75 113 VAL A N 1
ATOM 890 C CA . VAL A 1 113 ? -1.536 10.184 10.881 1.00 94.75 113 VAL A CA 1
ATOM 891 C C . VAL A 1 113 ? -1.271 11.085 9.684 1.00 94.75 113 VAL A C 1
ATOM 893 O O . VAL A 1 113 ? -2.070 11.144 8.752 1.00 94.75 113 VAL A O 1
ATOM 896 N N . PHE A 1 114 ? -0.130 11.767 9.691 1.00 96.69 114 PHE A N 1
ATOM 897 C CA . PHE A 1 114 ? 0.315 12.573 8.562 1.00 96.69 114 PHE A CA 1
ATOM 898 C C . PHE A 1 114 ? 1.832 12.503 8.405 1.00 96.69 114 PHE A C 1
ATOM 900 O O . PHE A 1 114 ? 2.583 12.417 9.386 1.00 96.69 114 PHE A O 1
ATOM 907 N N . GLY A 1 115 ? 2.299 12.562 7.162 1.00 96.75 115 GLY A N 1
ATOM 908 C CA . GLY A 1 115 ? 3.717 12.619 6.865 1.00 96.75 115 GLY A CA 1
ATOM 909 C C . GLY A 1 115 ? 4.038 12.690 5.381 1.00 96.75 115 GLY A C 1
ATOM 910 O O . GLY A 1 115 ? 3.227 13.109 4.559 1.00 96.75 115 GLY A O 1
ATOM 911 N N . GLN A 1 116 ? 5.265 12.304 5.058 1.00 97.25 116 GLN A N 1
ATOM 912 C CA . GLN A 1 116 ? 5.771 12.183 3.694 1.00 97.25 116 GLN A CA 1
ATOM 913 C C . GLN A 1 116 ? 5.991 10.715 3.358 1.00 97.25 116 GLN A C 1
ATOM 915 O O . GLN A 1 116 ? 6.243 9.908 4.256 1.00 97.25 116 GLN A O 1
ATOM 920 N N . PHE A 1 117 ? 5.926 10.362 2.082 1.00 95.12 117 PHE A N 1
ATOM 921 C CA . PHE A 1 117 ? 6.270 9.018 1.640 1.00 95.12 117 PHE A CA 1
ATOM 922 C C . PHE A 1 117 ? 7.257 9.044 0.479 1.00 95.12 117 PHE A C 1
ATOM 924 O O . PHE A 1 117 ? 7.395 10.035 -0.234 1.00 95.12 117 PHE A O 1
ATOM 931 N N . THR A 1 118 ? 7.972 7.940 0.302 1.00 93.19 118 THR A N 1
ATOM 932 C CA . THR A 1 118 ? 8.775 7.703 -0.895 1.00 93.19 118 THR A CA 1
ATOM 933 C C . THR A 1 118 ? 8.722 6.230 -1.256 1.00 93.19 118 THR A C 1
ATOM 935 O O . THR A 1 118 ? 8.803 5.368 -0.377 1.00 93.19 118 THR A O 1
ATOM 938 N N . VAL A 1 119 ? 8.566 5.948 -2.545 1.00 92.75 119 VAL A N 1
ATOM 939 C CA . VAL A 1 119 ? 8.678 4.595 -3.087 1.00 92.75 119 VAL A CA 1
ATOM 940 C C . VAL A 1 119 ? 10.149 4.333 -3.394 1.00 92.75 119 VAL A C 1
ATOM 942 O O . VAL A 1 119 ? 10.824 5.143 -4.039 1.00 92.75 119 VAL A O 1
ATOM 945 N N . ILE A 1 120 ? 10.651 3.212 -2.892 1.00 88.00 120 ILE A N 1
ATOM 946 C CA . ILE A 1 120 ? 12.004 2.718 -3.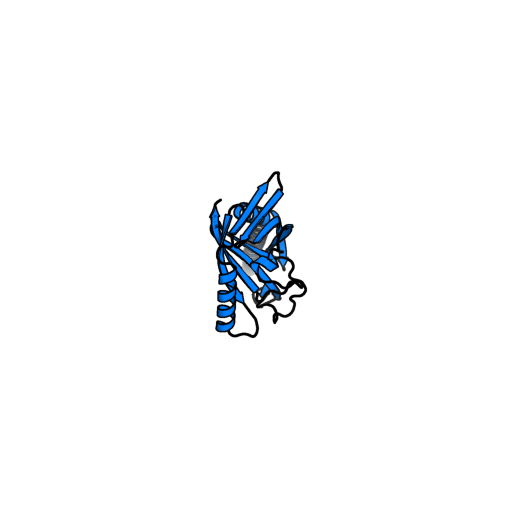126 1.00 88.00 120 ILE A CA 1
ATOM 947 C C . ILE A 1 120 ? 11.918 1.320 -3.721 1.00 88.00 120 ILE A C 1
ATOM 949 O O . ILE A 1 120 ? 10.953 0.598 -3.491 1.00 88.00 120 ILE A O 1
ATOM 953 N N . THR A 1 121 ? 12.956 0.925 -4.438 1.00 84.88 121 THR A N 1
ATOM 954 C CA . THR A 1 121 ? 13.056 -0.413 -5.011 1.00 84.88 121 THR A CA 1
ATOM 955 C C . THR A 1 121 ? 14.353 -1.034 -4.520 1.00 84.88 121 THR A C 1
ATOM 957 O O . THR A 1 121 ? 15.395 -0.383 -4.548 1.00 84.88 121 THR A O 1
ATOM 960 N N . ILE A 1 122 ? 14.288 -2.268 -4.028 1.00 81.19 122 ILE A N 1
ATOM 961 C CA . ILE A 1 122 ? 15.457 -3.045 -3.603 1.00 81.19 122 ILE A CA 1
ATOM 962 C C . ILE A 1 122 ? 15.529 -4.278 -4.493 1.00 81.19 122 ILE A C 1
ATOM 964 O O . ILE A 1 122 ? 14.529 -4.972 -4.661 1.00 81.19 122 ILE A O 1
ATOM 968 N N . ARG A 1 123 ? 16.700 -4.562 -5.062 1.00 77.25 123 ARG A N 1
ATOM 969 C CA . ARG A 1 123 ? 16.910 -5.767 -5.871 1.00 77.25 123 ARG A CA 1
ATOM 970 C C . ARG A 1 123 ? 17.355 -6.943 -5.015 1.00 77.25 123 ARG A C 1
ATOM 972 O O . ARG A 1 123 ? 18.254 -6.801 -4.186 1.00 77.25 123 ARG A O 1
ATOM 979 N N . TYR A 1 124 ? 16.762 -8.103 -5.269 1.00 75.75 124 TYR A N 1
ATOM 980 C CA . TYR A 1 124 ? 17.221 -9.389 -4.753 1.00 75.75 124 TYR A CA 1
ATOM 981 C C . TYR A 1 124 ? 17.498 -10.306 -5.944 1.00 75.75 124 TYR A C 1
ATOM 983 O O . TYR A 1 124 ? 16.580 -10.764 -6.616 1.00 75.75 124 TYR A O 1
ATOM 991 N N . GLY A 1 125 ? 18.782 -10.522 -6.247 1.00 76.44 125 GLY A N 1
ATOM 992 C CA . GLY A 1 125 ? 19.171 -11.024 -7.567 1.00 76.44 125 GLY A CA 1
ATOM 993 C C . GLY A 1 125 ? 18.819 -9.998 -8.647 1.00 76.44 125 GLY A C 1
ATOM 994 O O . GLY A 1 125 ? 19.090 -8.808 -8.473 1.00 76.44 125 GLY A O 1
ATOM 995 N N . ASP A 1 126 ? 18.180 -10.449 -9.723 1.00 73.00 126 ASP A N 1
ATOM 996 C CA . ASP A 1 126 ? 17.759 -9.580 -10.828 1.00 73.00 126 ASP A CA 1
ATOM 997 C C . ASP A 1 126 ? 16.347 -8.996 -10.643 1.00 73.00 126 ASP A C 1
ATOM 999 O O . ASP A 1 126 ? 15.965 -8.063 -11.355 1.00 73.00 126 ASP A O 1
ATOM 1003 N N . GLU A 1 127 ? 15.598 -9.471 -9.644 1.00 75.44 127 GLU A N 1
ATOM 1004 C CA . GLU A 1 127 ? 14.215 -9.067 -9.393 1.00 75.44 127 GLU A CA 1
ATOM 1005 C C . GLU A 1 127 ? 14.129 -7.800 -8.519 1.00 75.44 127 GLU A C 1
ATOM 1007 O O . GLU A 1 127 ? 14.672 -7.766 -7.405 1.00 75.44 127 GLU A O 1
ATOM 1012 N N . PRO A 1 128 ? 13.455 -6.736 -8.995 1.00 80.75 128 PRO A N 1
ATOM 1013 C CA . PRO A 1 128 ? 13.191 -5.543 -8.205 1.00 80.75 128 PRO A CA 1
ATOM 1014 C C . PRO A 1 128 ? 11.957 -5.715 -7.312 1.00 80.75 128 PRO A C 1
ATOM 1016 O O . PRO A 1 128 ? 10.860 -5.993 -7.787 1.00 80.75 128 PRO A O 1
ATOM 1019 N N . PHE A 1 129 ? 12.117 -5.437 -6.021 1.00 83.81 129 PHE A N 1
ATOM 1020 C CA . PHE A 1 129 ? 11.034 -5.455 -5.042 1.00 83.81 129 PHE A CA 1
ATOM 1021 C C . PHE A 1 129 ? 10.704 -4.027 -4.595 1.00 83.81 129 PHE A C 1
ATOM 1023 O O . PHE A 1 129 ? 11.572 -3.348 -4.030 1.00 83.81 129 PHE A O 1
ATOM 1030 N N . PRO A 1 130 ? 9.477 -3.544 -4.848 1.00 88.94 130 PRO A N 1
ATOM 1031 C CA . PRO A 1 130 ? 9.058 -2.215 -4.432 1.00 88.94 130 PRO A CA 1
ATOM 1032 C C . PRO A 1 130 ? 8.661 -2.168 -2.952 1.00 88.94 130 PRO A C 1
ATOM 1034 O O . PRO A 1 130 ? 7.919 -3.006 -2.435 1.00 88.94 130 PRO A O 1
ATOM 1037 N N . PHE A 1 131 ? 9.105 -1.110 -2.285 1.00 90.12 131 PHE A N 1
ATOM 1038 C CA . PHE A 1 131 ? 8.752 -0.774 -0.915 1.00 90.12 131 PHE A CA 1
ATOM 1039 C C . PHE A 1 131 ? 8.320 0.687 -0.819 1.00 90.12 131 PHE A C 1
ATOM 1041 O O . PHE A 1 131 ? 8.735 1.542 -1.601 1.00 90.12 131 PHE A O 1
ATOM 1048 N N . ILE A 1 132 ? 7.519 0.991 0.192 1.00 92.19 132 ILE A N 1
ATOM 1049 C CA . ILE A 1 132 ? 7.153 2.344 0.578 1.00 92.19 132 ILE A CA 1
ATOM 1050 C C . ILE A 1 132 ? 7.756 2.674 1.940 1.00 92.19 132 ILE A C 1
ATOM 1052 O O . ILE A 1 132 ? 7.647 1.926 2.917 1.00 92.19 132 ILE A O 1
ATOM 1056 N N . ARG A 1 133 ? 8.392 3.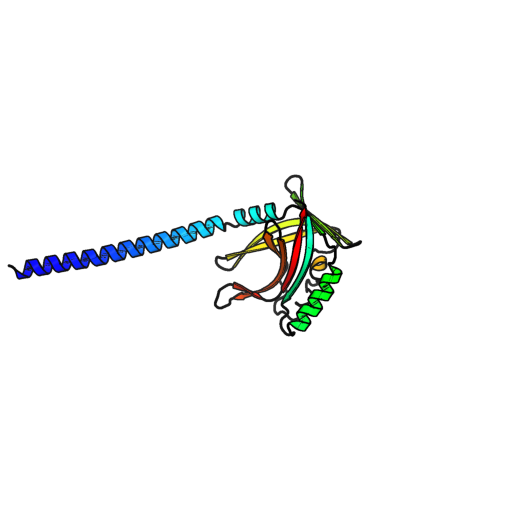841 2.006 1.00 91.31 133 ARG A N 1
ATOM 1057 C CA . ARG A 1 133 ? 8.922 4.408 3.239 1.00 91.31 133 ARG A CA 1
ATOM 1058 C C . ARG A 1 133 ? 8.058 5.573 3.678 1.00 91.31 133 ARG A C 1
ATOM 1060 O O . ARG A 1 133 ? 7.905 6.544 2.945 1.00 91.31 133 ARG A O 1
ATOM 1067 N N . PHE A 1 134 ? 7.568 5.493 4.909 1.00 92.06 134 PHE A N 1
ATOM 1068 C CA . PHE A 1 134 ? 6.779 6.542 5.544 1.00 92.06 134 PHE A CA 1
ATOM 1069 C C . PHE A 1 134 ? 7.651 7.371 6.488 1.00 92.06 134 PHE A C 1
ATOM 1071 O O . PHE A 1 134 ? 8.204 6.864 7.464 1.00 92.06 134 PHE A O 1
ATOM 1078 N N . ILE A 1 135 ? 7.748 8.667 6.212 1.00 92.44 135 ILE A N 1
ATOM 1079 C CA . ILE A 1 135 ? 8.415 9.659 7.052 1.00 92.44 135 ILE A CA 1
ATOM 1080 C C . ILE A 1 135 ? 7.327 10.387 7.839 1.00 92.44 135 ILE A C 1
ATOM 1082 O O . ILE A 1 135 ? 6.713 11.349 7.373 1.00 92.44 135 ILE A O 1
ATOM 1086 N N . ARG A 1 136 ? 7.069 9.883 9.043 1.00 92.50 136 ARG A N 1
ATOM 1087 C CA . ARG A 1 136 ? 6.029 10.391 9.939 1.00 92.50 136 ARG A CA 1
ATOM 1088 C C . ARG A 1 136 ? 6.302 11.833 10.368 1.00 92.50 136 ARG A C 1
ATOM 1090 O O . ARG A 1 136 ? 7.405 12.146 10.813 1.00 92.50 136 ARG A O 1
ATOM 1097 N N . ARG A 1 137 ? 5.265 12.674 10.332 1.00 93.88 137 ARG A N 1
ATOM 1098 C CA . ARG A 1 137 ? 5.257 14.021 10.929 1.00 93.88 137 ARG A CA 1
ATOM 1099 C C . ARG A 1 137 ? 4.398 14.068 12.190 1.00 93.88 137 ARG A C 1
ATOM 1101 O O . ARG A 1 137 ? 4.858 14.590 13.199 1.00 93.88 137 ARG A O 1
ATOM 1108 N N . THR A 1 138 ? 3.205 13.474 12.160 1.00 94.06 138 THR A N 1
ATOM 1109 C CA . THR A 1 138 ? 2.282 13.392 13.307 1.00 94.06 138 THR A CA 1
ATOM 1110 C C . THR A 1 138 ? 1.609 12.017 13.385 1.00 94.06 138 THR A C 1
ATOM 1112 O O . THR A 1 138 ? 1.628 11.257 12.414 1.00 94.06 138 THR A O 1
ATOM 1115 N N . GLY A 1 139 ? 1.028 11.690 14.545 1.00 91.44 139 GLY A N 1
ATOM 1116 C CA . GLY A 1 139 ? 0.312 10.430 14.772 1.00 91.44 139 GLY A CA 1
ATOM 1117 C C . GLY A 1 139 ? 1.210 9.225 15.103 1.00 91.44 139 GLY A C 1
ATOM 1118 O O . GLY A 1 139 ? 2.390 9.395 15.431 1.00 91.44 139 GLY A O 1
ATOM 1119 N N . PRO A 1 140 ? 0.669 7.994 15.053 1.00 89.12 140 PRO A N 1
ATOM 1120 C CA . PRO A 1 140 ? 1.445 6.757 15.194 1.00 89.12 140 PRO A CA 1
ATOM 1121 C C . PRO A 1 140 ? 2.328 6.491 13.964 1.00 89.12 140 PRO A C 1
ATOM 1123 O O . PRO A 1 140 ? 2.159 7.103 12.907 1.00 89.12 140 PRO A O 1
ATOM 1126 N N . LYS A 1 141 ? 3.310 5.585 14.069 1.00 88.94 141 LYS A N 1
ATOM 1127 C CA . LYS A 1 141 ? 4.023 5.114 12.864 1.00 88.94 141 LYS A CA 1
ATOM 1128 C C . LYS A 1 141 ? 3.064 4.322 11.977 1.00 88.94 141 LYS A C 1
ATOM 1130 O O . LYS A 1 141 ? 2.175 3.645 12.481 1.00 88.94 141 LYS A O 1
ATOM 1135 N N . MET A 1 142 ? 3.289 4.328 10.662 1.00 89.00 142 MET A N 1
ATOM 1136 C CA . MET A 1 142 ? 2.420 3.584 9.741 1.00 89.00 142 MET A CA 1
ATOM 1137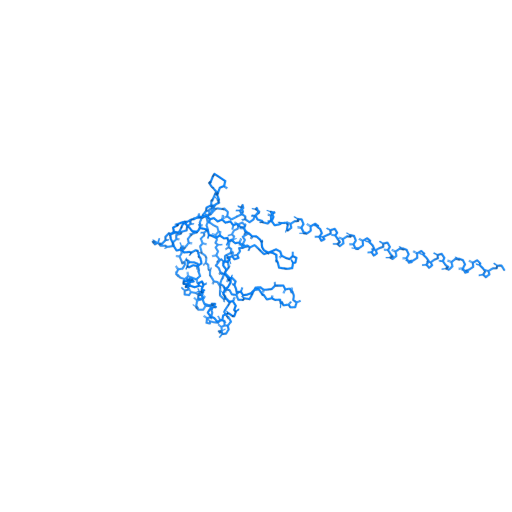 C C . MET A 1 142 ? 2.383 2.081 10.062 1.00 89.00 142 MET A C 1
ATOM 1139 O O . MET A 1 142 ? 1.319 1.479 10.041 1.00 89.00 142 MET A O 1
ATOM 1143 N N . ALA A 1 143 ? 3.515 1.483 10.442 1.00 85.12 143 ALA A N 1
ATOM 1144 C CA . ALA A 1 143 ? 3.547 0.075 10.839 1.00 85.12 143 ALA A CA 1
ATOM 1145 C C . ALA A 1 143 ? 2.745 -0.211 12.126 1.00 85.12 143 ALA A C 1
ATOM 1147 O O . ALA A 1 143 ? 2.075 -1.237 12.219 1.00 85.12 143 ALA A O 1
ATOM 1148 N N . GLU A 1 144 ? 2.771 0.709 13.096 1.00 83.19 144 GLU A N 1
ATOM 1149 C CA . GLU A 1 144 ? 1.966 0.622 14.325 1.00 83.19 144 GLU A CA 1
ATOM 1150 C C . GLU A 1 144 ? 0.471 0.731 13.983 1.00 83.19 144 GLU A C 1
ATOM 1152 O O . GLU A 1 144 ? -0.338 -0.041 14.489 1.00 83.19 144 GLU A O 1
ATOM 1157 N N . LEU A 1 145 ? 0.115 1.646 13.071 1.00 87.19 145 LEU A N 1
ATOM 1158 C CA . LEU A 1 145 ? -1.261 1.855 12.624 1.00 87.19 145 LEU A CA 1
ATOM 1159 C C . LEU A 1 145 ? -1.825 0.654 11.853 1.00 87.19 145 LEU A C 1
ATOM 1161 O O . LEU A 1 145 ? -2.980 0.304 12.072 1.00 87.19 145 LEU A O 1
ATOM 1165 N N . LEU A 1 146 ? -1.045 0.068 10.938 1.00 87.62 146 LEU A N 1
ATOM 1166 C CA . LEU A 1 146 ? -1.513 -0.961 10.001 1.00 87.62 146 LEU A CA 1
ATOM 1167 C C . LEU A 1 146 ? -1.384 -2.387 10.524 1.00 87.62 146 LEU A C 1
ATOM 1169 O O . LEU A 1 146 ? -2.193 -3.233 10.166 1.00 87.62 146 LEU A O 1
ATOM 1173 N N . PHE A 1 147 ? -0.354 -2.669 11.318 1.00 81.12 147 PHE A N 1
ATOM 1174 C CA . PHE A 1 147 ? 0.021 -4.045 11.651 1.00 81.12 147 PHE A CA 1
ATOM 1175 C C . PHE A 1 147 ? 0.073 -4.296 13.159 1.00 81.12 147 PHE A C 1
ATOM 1177 O O . PHE A 1 147 ? 0.605 -5.318 13.593 1.00 81.12 147 PHE A O 1
ATOM 1184 N N . ALA A 1 148 ? -0.430 -3.343 13.956 1.00 72.31 148 ALA A N 1
ATOM 1185 C CA . ALA A 1 148 ? -0.343 -3.363 15.414 1.00 72.31 148 ALA A CA 1
ATOM 1186 C C . ALA A 1 148 ? 1.089 -3.675 15.894 1.00 72.31 148 ALA A C 1
ATOM 1188 O O . ALA A 1 148 ? 1.308 -4.448 16.827 1.00 72.31 148 ALA A O 1
ATOM 1189 N N . ALA A 1 149 ? 2.078 -3.106 15.194 1.00 64.31 149 ALA A N 1
ATOM 1190 C CA . ALA A 1 149 ? 3.477 -3.318 15.512 1.00 64.31 149 ALA A CA 1
ATOM 1191 C C . ALA A 1 149 ? 3.813 -2.731 16.889 1.00 64.31 149 ALA A C 1
ATOM 1193 O O . ALA A 1 149 ? 3.493 -1.574 17.160 1.00 64.31 149 ALA A O 1
ATOM 1194 N N . SER A 1 150 ? 4.472 -3.504 17.755 1.00 59.91 150 SER A N 1
ATOM 1195 C CA . SER A 1 150 ? 5.013 -2.988 19.014 1.00 59.91 150 SER A CA 1
ATOM 1196 C C . SER A 1 150 ? 6.166 -2.009 18.762 1.00 59.91 150 SER A C 1
ATOM 1198 O O . SER A 1 150 ? 6.653 -1.855 17.641 1.00 59.91 150 SER A O 1
ATOM 1200 N N . ALA A 1 151 ? 6.615 -1.303 19.805 1.00 54.78 151 ALA A N 1
ATOM 1201 C CA . ALA A 1 151 ? 7.639 -0.256 19.688 1.00 54.78 151 ALA A CA 1
ATOM 1202 C C . ALA A 1 151 ? 8.982 -0.744 19.094 1.00 54.78 151 ALA A C 1
ATOM 1204 O O . ALA A 1 151 ? 9.734 0.053 18.528 1.00 54.78 151 ALA A O 1
ATOM 1205 N N . ASP A 1 152 ? 9.260 -2.046 19.193 1.00 55.88 152 ASP A N 1
ATOM 1206 C CA . ASP A 1 152 ? 10.390 -2.768 18.592 1.00 55.88 152 ASP A CA 1
ATOM 1207 C C . ASP A 1 152 ? 10.148 -3.191 17.124 1.00 55.88 152 ASP A C 1
ATOM 1209 O O . ASP A 1 152 ? 11.003 -3.830 16.515 1.00 55.88 152 ASP A O 1
ATOM 1213 N N . GLY A 1 153 ? 9.008 -2.811 16.542 1.00 56.69 153 GLY A N 1
ATOM 1214 C CA . GLY A 1 153 ? 8.626 -3.058 15.155 1.00 56.69 153 GLY A CA 1
ATOM 1215 C C . GLY A 1 153 ? 7.914 -4.386 14.912 1.00 56.69 153 GLY A C 1
ATOM 1216 O O . GLY A 1 153 ? 7.538 -4.646 13.776 1.00 56.69 153 GLY A O 1
ATOM 1217 N N . ARG A 1 154 ? 7.699 -5.227 15.932 1.00 60.28 154 ARG A N 1
ATOM 1218 C CA . ARG A 1 154 ? 7.083 -6.553 15.751 1.00 60.28 154 ARG A CA 1
ATOM 1219 C C . ARG A 1 154 ? 5.573 -6.439 15.580 1.00 60.28 154 ARG A C 1
ATOM 1221 O O . ARG A 1 154 ? 4.889 -6.062 16.525 1.00 60.28 154 ARG A O 1
ATOM 1228 N N . ALA A 1 155 ? 5.037 -6.798 14.414 1.00 63.53 155 ALA A N 1
ATOM 1229 C CA . ALA A 1 155 ? 3.590 -6.979 14.290 1.00 63.53 155 ALA A CA 1
ATOM 1230 C C . ALA A 1 155 ? 3.094 -8.212 15.023 1.00 63.53 155 ALA A C 1
ATOM 1232 O O . ALA A 1 155 ? 3.779 -9.235 15.141 1.00 63.53 155 ALA A O 1
ATOM 1233 N N . LEU A 1 156 ? 1.830 -8.118 15.408 1.00 61.00 156 LEU A N 1
ATOM 1234 C CA . LEU A 1 156 ? 1.017 -9.271 15.733 1.00 61.00 156 LEU A CA 1
ATOM 1235 C C . LEU A 1 156 ? 1.016 -10.262 14.561 1.00 61.00 156 LEU A C 1
ATOM 1237 O O . LEU A 1 156 ? 0.780 -9.892 13.416 1.00 61.00 156 LEU A O 1
ATOM 1241 N N . GLY A 1 157 ? 1.363 -11.518 14.858 1.00 54.88 157 GLY A N 1
ATOM 1242 C CA . GLY A 1 157 ? 1.539 -12.596 13.873 1.00 54.88 157 GLY A CA 1
ATOM 1243 C C . GLY A 1 157 ? 2.949 -12.778 13.318 1.00 54.88 157 GLY A C 1
ATOM 1244 O O . GLY A 1 157 ? 3.179 -13.703 12.546 1.00 54.88 157 GLY A O 1
ATOM 1245 N N . LEU A 1 158 ? 3.905 -11.931 13.709 1.00 58.53 158 LEU A N 1
ATOM 1246 C CA . LEU A 1 158 ? 5.317 -12.062 13.320 1.00 58.53 158 LEU A CA 1
ATOM 1247 C C . LEU A 1 158 ? 6.241 -12.305 14.520 1.00 58.53 158 LEU A C 1
ATOM 1249 O O . LEU A 1 158 ? 7.451 -12.455 14.362 1.00 58.53 158 LEU A O 1
ATOM 1253 N N . SER A 1 159 ? 5.667 -12.423 15.719 1.00 55.38 159 SER A N 1
ATOM 1254 C CA . SER A 1 159 ? 6.349 -12.724 16.984 1.00 55.38 159 SER A CA 1
ATOM 1255 C C . SER A 1 159 ? 7.161 -14.025 16.966 1.00 55.38 159 SER A C 1
ATOM 1257 O O . SER A 1 159 ? 8.150 -14.133 17.688 1.00 55.38 159 SER A O 1
ATOM 1259 N N . SER A 1 160 ? 6.772 -14.984 16.127 1.00 5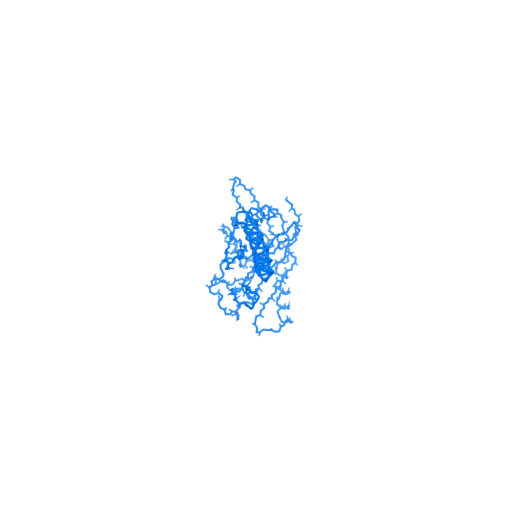0.69 160 SER A N 1
ATOM 1260 C CA . SER A 1 160 ? 7.412 -16.296 15.951 1.00 50.69 160 SER A CA 1
ATOM 1261 C C . SER A 1 160 ? 8.242 -16.393 14.664 1.00 50.69 160 SER A C 1
ATOM 1263 O O . SER A 1 160 ? 8.887 -17.415 14.444 1.00 50.69 160 SER A O 1
ATOM 1265 N N . ALA A 1 161 ? 8.240 -15.359 13.812 1.00 46.91 161 ALA A N 1
ATOM 1266 C CA . ALA A 1 161 ? 8.950 -15.372 12.538 1.00 46.91 161 ALA A CA 1
ATOM 1267 C C . ALA A 1 161 ? 10.456 -15.101 12.763 1.00 46.91 161 ALA A C 1
ATOM 1269 O O . ALA A 1 161 ? 10.832 -14.011 13.214 1.00 46.91 161 ALA A O 1
ATOM 1270 N N . PRO A 1 162 ? 11.355 -16.057 12.458 1.00 41.88 162 PRO A N 1
ATOM 1271 C CA . PRO A 1 162 ? 12.785 -15.849 12.641 1.00 41.88 162 PRO A CA 1
ATOM 1272 C C . PRO A 1 162 ? 13.307 -14.730 11.724 1.00 41.88 162 PRO A C 1
ATOM 1274 O O . PRO A 1 162 ? 13.084 -14.742 10.515 1.00 41.88 162 PRO A O 1
ATOM 1277 N N . GLY A 1 163 ? 14.057 -13.776 12.292 1.00 44.44 163 GLY A N 1
ATOM 1278 C CA . GLY A 1 163 ? 14.745 -12.725 11.525 1.00 44.44 163 GLY A CA 1
ATOM 1279 C C . GLY A 1 163 ? 14.023 -11.377 11.413 1.00 44.44 163 GLY A C 1
ATOM 1280 O O . GLY A 1 163 ? 14.417 -10.558 10.591 1.00 44.44 163 GLY A O 1
ATOM 1281 N N . PHE A 1 164 ? 13.028 -11.108 12.263 1.00 42.62 164 PHE A N 1
ATOM 1282 C CA . PHE A 1 164 ? 12.257 -9.853 12.271 1.00 42.62 164 PHE A CA 1
ATOM 1283 C C . PHE A 1 164 ? 13.046 -8.580 12.648 1.00 42.62 164 PHE A C 1
ATOM 1285 O O . PHE A 1 164 ? 12.517 -7.475 12.593 1.00 42.62 164 PHE A O 1
ATOM 1292 N N . GLY A 1 165 ? 14.321 -8.702 13.030 1.00 42.31 165 GLY A N 1
ATOM 1293 C CA . GLY A 1 165 ? 15.135 -7.586 13.531 1.00 42.31 165 GLY A CA 1
ATOM 1294 C C . GLY A 1 165 ? 15.471 -6.490 12.508 1.00 42.31 165 GLY A C 1
ATOM 1295 O O . GLY A 1 165 ? 16.136 -5.522 12.871 1.00 42.31 165 GLY A O 1
ATOM 1296 N N . THR A 1 166 ? 15.055 -6.625 11.243 1.00 41.31 166 THR A N 1
ATOM 1297 C CA . THR A 1 166 ? 15.496 -5.750 10.141 1.00 41.31 166 THR A CA 1
ATOM 1298 C C . THR A 1 166 ? 14.393 -5.252 9.202 1.00 41.31 166 THR A C 1
ATOM 1300 O O . THR A 1 166 ? 14.691 -4.417 8.347 1.00 41.31 166 THR A O 1
ATOM 1303 N N . ALA A 1 167 ? 13.134 -5.682 9.345 1.00 49.88 167 ALA A N 1
ATOM 1304 C CA . ALA A 1 167 ? 12.048 -5.234 8.466 1.00 49.88 167 ALA A CA 1
ATOM 1305 C C . ALA A 1 167 ? 11.603 -3.803 8.833 1.00 49.88 167 ALA A C 1
ATOM 1307 O O . ALA A 1 167 ? 10.736 -3.596 9.677 1.00 49.88 167 ALA A O 1
ATOM 1308 N N . ARG A 1 168 ? 12.251 -2.794 8.236 1.00 56.53 168 ARG A N 1
ATOM 1309 C CA . ARG A 1 168 ? 11.901 -1.369 8.410 1.00 56.53 168 ARG A CA 1
ATOM 1310 C C . ARG A 1 168 ? 10.985 -0.823 7.319 1.00 56.53 168 ARG A C 1
ATOM 1312 O O . ARG A 1 168 ? 10.344 0.202 7.539 1.00 56.53 168 ARG A O 1
ATOM 1319 N N . ASP A 1 169 ? 10.955 -1.474 6.163 1.00 73.56 169 ASP A N 1
ATOM 1320 C CA . ASP A 1 169 ? 10.269 -0.985 4.973 1.00 73.56 169 ASP A CA 1
ATOM 1321 C C . ASP A 1 169 ? 9.016 -1.839 4.692 1.00 73.56 169 ASP A C 1
ATOM 1323 O O . ASP A 1 169 ? 9.018 -3.058 4.876 1.00 73.56 169 ASP A O 1
ATOM 1327 N N . ILE A 1 170 ? 7.925 -1.186 4.284 1.00 88.06 170 ILE A N 1
ATOM 1328 C CA . ILE A 1 170 ? 6.636 -1.827 3.991 1.00 88.06 170 ILE A CA 1
ATOM 1329 C C . ILE A 1 170 ? 6.612 -2.138 2.496 1.00 88.06 170 ILE A C 1
ATOM 1331 O O . ILE A 1 170 ? 6.803 -1.236 1.685 1.00 88.06 170 ILE A O 1
ATOM 1335 N N . GLY A 1 171 ? 6.401 -3.396 2.117 1.00 90.00 171 GLY A N 1
ATOM 1336 C CA . GLY A 1 171 ? 6.227 -3.785 0.719 1.00 90.00 171 GLY A CA 1
ATOM 1337 C C . GLY A 1 171 ? 4.962 -3.155 0.143 1.00 90.00 171 GLY A C 1
ATOM 1338 O O . GLY A 1 171 ? 3.938 -3.076 0.831 1.00 90.00 171 GLY A O 1
ATOM 1339 N N . ILE A 1 172 ? 5.029 -2.700 -1.106 1.00 92.75 172 ILE A N 1
ATOM 1340 C CA . ILE A 1 172 ? 3.903 -2.055 -1.787 1.00 92.75 172 ILE A CA 1
ATOM 1341 C C . ILE A 1 172 ? 3.604 -2.744 -3.112 1.00 92.75 172 ILE A C 1
ATOM 1343 O O . ILE A 1 172 ? 4.487 -2.955 -3.931 1.00 92.75 172 ILE A O 1
ATOM 1347 N N . SER A 1 173 ? 2.334 -3.045 -3.346 1.00 93.19 173 SER A N 1
ATOM 1348 C CA . SER A 1 173 ? 1.823 -3.375 -4.674 1.00 93.19 173 SER A CA 1
ATOM 1349 C C . SER A 1 173 ? 0.566 -2.556 -4.902 1.00 93.19 173 SER A C 1
ATOM 1351 O O . SER A 1 173 ? -0.259 -2.414 -3.999 1.00 93.19 173 SER A O 1
ATOM 1353 N N . VAL A 1 174 ? 0.436 -1.961 -6.081 1.00 95.44 174 VAL A N 1
ATOM 1354 C CA . VAL A 1 174 ? -0.679 -1.074 -6.388 1.00 95.44 174 VAL A CA 1
ATOM 1355 C C . VAL A 1 174 ? -1.133 -1.290 -7.821 1.00 95.44 174 VAL A C 1
ATOM 1357 O O . VAL A 1 174 ? -0.335 -1.476 -8.734 1.00 95.44 174 VAL A O 1
ATOM 1360 N N . THR A 1 175 ? -2.444 -1.280 -7.993 1.00 94.56 175 THR A N 1
ATOM 1361 C CA . THR A 1 175 ? -3.150 -1.307 -9.273 1.00 94.56 175 THR A CA 1
ATOM 1362 C C . THR A 1 175 ? -4.121 -0.125 -9.293 1.00 94.56 175 THR A C 1
ATOM 1364 O O . THR A 1 175 ? -4.304 0.531 -8.262 1.00 94.56 175 THR A O 1
ATOM 1367 N N . PRO A 1 176 ? -4.796 0.160 -10.418 1.00 93.75 176 PRO A N 1
ATOM 1368 C CA . PRO A 1 176 ? -5.791 1.221 -10.451 1.00 93.75 176 PRO A CA 1
ATOM 1369 C C . PRO A 1 176 ? -6.870 1.104 -9.368 1.00 93.75 176 PRO A C 1
ATOM 1371 O O . PRO A 1 176 ? -7.291 2.141 -8.881 1.00 93.75 176 PRO A O 1
ATOM 1374 N N . ASP A 1 177 ? -7.248 -0.095 -8.914 1.00 94.88 177 ASP A N 1
ATOM 1375 C CA . ASP A 1 177 ? -8.379 -0.265 -7.982 1.00 94.88 177 ASP A CA 1
ATOM 1376 C C . ASP A 1 177 ? -7.991 -0.837 -6.610 1.00 94.88 177 ASP A C 1
ATOM 1378 O O . ASP A 1 177 ? -8.773 -0.771 -5.655 1.00 94.88 177 ASP A O 1
ATOM 1382 N N . ARG A 1 178 ? -6.784 -1.403 -6.490 1.00 96.31 178 ARG A N 1
ATOM 1383 C CA . ARG A 1 178 ? -6.305 -2.075 -5.274 1.00 96.31 178 ARG A CA 1
ATOM 1384 C C . ARG A 1 178 ? -4.936 -1.578 -4.850 1.00 96.31 178 ARG A C 1
ATOM 1386 O O . ARG A 1 178 ? -4.033 -1.472 -5.676 1.00 96.31 178 ARG A O 1
ATOM 1393 N N . LEU A 1 179 ? -4.783 -1.382 -3.547 1.00 97.06 179 LEU A N 1
ATOM 1394 C CA . LEU A 1 179 ? -3.505 -1.144 -2.889 1.00 97.06 179 LEU A CA 1
ATOM 1395 C C . LEU A 1 179 ? -3.266 -2.252 -1.864 1.00 97.06 179 LEU A C 1
ATOM 1397 O O . LEU A 1 179 ? -4.146 -2.585 -1.070 1.00 97.06 179 LEU A O 1
ATOM 1401 N N . TYR A 1 180 ? -2.052 -2.785 -1.873 1.00 95.25 180 TYR A N 1
ATOM 1402 C CA . TYR A 1 180 ? -1.567 -3.778 -0.932 1.00 95.25 180 TYR A CA 1
ATOM 1403 C C . TYR A 1 180 ? -0.360 -3.203 -0.199 1.00 95.25 180 TYR A C 1
ATOM 1405 O O . TYR A 1 180 ? 0.651 -2.862 -0.818 1.00 95.25 180 TYR A O 1
ATOM 1413 N N . LEU A 1 181 ? -0.459 -3.119 1.126 1.00 93.81 181 LEU A N 1
ATOM 1414 C CA . LEU A 1 181 ? 0.653 -2.757 2.001 1.00 93.81 181 LEU A CA 1
ATOM 1415 C C . LEU A 1 181 ? 1.001 -3.972 2.842 1.00 93.81 181 LEU A C 1
ATOM 1417 O O . LEU A 1 181 ? 0.168 -4.458 3.606 1.00 93.81 181 LEU A O 1
ATOM 1421 N N . THR A 1 182 ? 2.219 -4.477 2.685 1.00 89.25 182 THR A N 1
ATOM 1422 C CA . THR A 1 182 ? 2.629 -5.731 3.315 1.00 89.25 182 THR A CA 1
ATOM 1423 C C . THR A 1 182 ? 3.830 -5.510 4.212 1.00 89.25 182 THR A C 1
ATOM 1425 O O . THR A 1 182 ? 4.842 -4.955 3.790 1.00 89.25 182 THR A O 1
ATOM 1428 N N . MET A 1 183 ? 3.748 -5.984 5.450 1.00 83.88 183 MET A N 1
ATOM 1429 C CA . MET A 1 183 ? 4.928 -6.149 6.280 1.00 83.88 183 MET A CA 1
ATOM 1430 C C . MET A 1 183 ? 5.417 -7.586 6.158 1.00 83.88 183 MET A C 1
ATOM 1432 O O . MET A 1 183 ? 4.783 -8.516 6.654 1.00 83.88 183 MET A O 1
ATOM 1436 N N . HIS A 1 184 ? 6.526 -7.753 5.447 1.00 75.56 184 HIS A N 1
ATOM 1437 C CA . HIS A 1 184 ? 7.128 -9.054 5.183 1.00 75.56 184 HIS A CA 1
ATOM 1438 C C . HIS A 1 184 ? 7.996 -9.521 6.353 1.00 75.56 184 HIS A C 1
ATOM 1440 O O . HIS A 1 184 ? 8.569 -8.707 7.081 1.00 75.56 184 HIS A O 1
ATOM 1446 N N . GLY A 1 185 ? 8.130 -10.840 6.504 1.00 67.50 185 GLY A N 1
ATOM 1447 C CA . GLY A 1 185 ? 9.221 -11.430 7.273 1.00 67.50 185 GLY A CA 1
ATOM 1448 C C . GLY A 1 185 ? 10.535 -11.426 6.482 1.00 67.50 185 GLY A C 1
ATOM 1449 O O . GLY A 1 185 ? 10.798 -10.552 5.655 1.00 67.50 185 GLY A O 1
ATOM 1450 N N . LYS A 1 186 ? 11.403 -12.410 6.735 1.00 64.44 186 LYS A N 1
ATOM 1451 C CA . LYS A 1 186 ? 12.715 -12.491 6.078 1.00 64.44 186 LYS A CA 1
ATOM 1452 C C . LYS A 1 186 ? 12.563 -12.843 4.592 1.00 64.44 186 LYS A C 1
ATOM 1454 O O . LYS A 1 186 ? 11.751 -13.702 4.244 1.00 64.44 186 LYS A O 1
ATOM 1459 N N . MET A 1 187 ? 13.401 -12.253 3.743 1.00 70.75 187 MET A N 1
ATOM 1460 C CA . MET A 1 187 ? 13.623 -12.752 2.385 1.00 70.75 187 MET A CA 1
ATOM 1461 C C . MET A 1 187 ? 14.380 -14.088 2.452 1.00 70.75 187 MET A C 1
ATOM 1463 O O . MET A 1 187 ? 15.437 -14.180 3.085 1.00 70.75 187 MET A O 1
ATOM 1467 N N . GLN A 1 188 ? 13.828 -15.128 1.839 1.00 69.62 188 GLN A N 1
ATOM 1468 C CA . GLN A 1 188 ? 14.389 -16.476 1.814 1.00 69.62 188 GLN A CA 1
ATOM 1469 C C . GLN A 1 188 ? 14.601 -16.910 0.367 1.00 69.62 188 GLN A C 1
ATOM 1471 O O . GLN A 1 188 ? 13.757 -16.673 -0.487 1.00 69.62 188 GLN A O 1
ATOM 1476 N N . SER A 1 189 ? 15.733 -17.543 0.082 1.00 71.00 189 SER A N 1
ATOM 1477 C CA . SER A 1 189 ? 15.961 -18.189 -1.208 1.00 71.00 189 SER A CA 1
ATOM 1478 C C . SER A 1 189 ? 15.271 -19.555 -1.210 1.00 71.00 189 SER A C 1
ATOM 1480 O O . SER A 1 189 ? 15.615 -20.408 -0.387 1.00 71.00 189 SER A O 1
ATOM 1482 N N . GLY A 1 190 ? 14.310 -19.755 -2.106 1.00 69.69 190 GLY A N 1
ATOM 1483 C CA . GLY A 1 190 ? 13.697 -21.046 -2.403 1.00 69.69 190 GLY A CA 1
ATOM 1484 C C . GLY A 1 190 ? 14.174 -21.619 -3.745 1.00 69.69 190 GLY A C 1
ATOM 1485 O O . GLY A 1 190 ? 14.959 -20.977 -4.445 1.00 69.69 190 GLY A O 1
ATOM 1486 N N . PRO A 1 191 ? 13.700 -22.821 -4.120 1.00 65.06 191 PRO A N 1
ATOM 1487 C CA . PRO A 1 191 ? 14.021 -23.455 -5.404 1.00 65.06 191 PRO A CA 1
ATOM 1488 C C . PRO A 1 191 ? 13.615 -22.604 -6.615 1.00 65.06 191 PRO A C 1
ATOM 1490 O O . PRO A 1 191 ? 14.302 -22.626 -7.631 1.00 65.06 191 PRO A O 1
ATOM 1493 N N . ASP A 1 192 ? 12.542 -21.822 -6.465 1.00 72.06 192 ASP A N 1
ATOM 1494 C CA . ASP A 1 192 ? 11.945 -20.994 -7.519 1.00 72.06 192 ASP A CA 1
ATOM 1495 C C . ASP A 1 192 ? 12.389 -19.519 -7.461 1.00 72.06 192 ASP A C 1
ATOM 1497 O O . ASP A 1 192 ? 11.805 -18.673 -8.130 1.00 72.06 192 ASP A O 1
ATOM 1501 N N . GLY A 1 193 ? 13.404 -19.187 -6.652 1.00 70.12 193 GLY A N 1
ATOM 1502 C CA . GLY A 1 193 ? 13.924 -17.822 -6.515 1.00 70.12 193 GLY A CA 1
ATOM 1503 C C . GLY A 1 193 ? 13.738 -17.216 -5.123 1.00 70.12 193 GLY A C 1
ATOM 1504 O O . GLY A 1 193 ? 13.634 -17.923 -4.117 1.00 70.12 193 GLY A O 1
ATOM 1505 N N . TRP A 1 194 ? 13.770 -15.885 -5.036 1.00 70.06 194 TRP A N 1
ATOM 1506 C CA . TRP A 1 194 ? 13.641 -15.170 -3.765 1.00 70.06 194 TRP A CA 1
ATOM 1507 C C . TRP A 1 194 ? 12.171 -15.050 -3.351 1.00 70.06 194 TRP A C 1
ATOM 1509 O O . TRP A 1 194 ? 11.352 -14.490 -4.069 1.00 70.06 194 TRP A O 1
ATOM 1519 N N . VAL A 1 195 ? 11.838 -15.541 -2.158 1.00 68.88 195 VAL A N 1
ATOM 1520 C CA . VAL A 1 195 ? 10.481 -15.523 -1.602 1.00 68.88 195 VAL A CA 1
ATOM 1521 C C . VAL A 1 195 ? 10.480 -14.812 -0.254 1.00 68.88 195 VAL A C 1
ATOM 1523 O O . VAL A 1 195 ? 11.309 -15.068 0.622 1.00 68.88 195 VAL A O 1
ATOM 1526 N N . GLN A 1 196 ? 9.516 -13.920 -0.048 1.00 68.31 196 GLN A N 1
ATOM 1527 C CA . GLN A 1 196 ? 9.301 -13.288 1.250 1.00 68.31 196 GLN A CA 1
ATOM 1528 C C . GLN A 1 196 ? 8.522 -14.240 2.160 1.00 68.31 196 GLN A C 1
ATOM 1530 O O . GLN A 1 196 ? 7.403 -14.641 1.850 1.00 68.31 196 GLN A O 1
ATOM 1535 N N . SER A 1 197 ? 9.129 -14.621 3.284 1.00 63.03 197 SER A N 1
ATOM 1536 C CA . SER A 1 197 ? 8.504 -15.527 4.252 1.00 63.03 197 SER A CA 1
ATOM 1537 C C . SER A 1 197 ? 7.522 -14.803 5.165 1.00 63.03 197 SER A C 1
ATOM 1539 O O . SER A 1 197 ? 7.858 -13.764 5.736 1.00 63.03 197 SER A O 1
ATOM 1541 N N . GLY A 1 198 ? 6.336 -15.393 5.340 1.00 63.69 198 GLY A N 1
ATOM 1542 C CA . GLY A 1 198 ? 5.292 -14.879 6.226 1.00 63.69 198 GLY A CA 1
ATOM 1543 C C . GLY A 1 198 ? 4.882 -13.433 5.922 1.00 63.69 198 GLY A C 1
ATOM 1544 O O . GLY A 1 198 ? 5.291 -12.829 4.928 1.00 63.69 198 GLY A O 1
ATOM 1545 N N . GLY A 1 199 ? 4.074 -12.854 6.803 1.00 77.00 199 GLY A N 1
ATOM 1546 C CA . GLY A 1 199 ? 3.767 -11.428 6.747 1.00 77.00 199 GLY A CA 1
ATOM 1547 C C . GLY A 1 199 ? 2.350 -11.083 7.155 1.00 77.00 199 GLY A C 1
ATOM 1548 O O . GLY A 1 199 ? 1.491 -11.950 7.307 1.00 77.00 199 GLY A O 1
ATOM 1549 N N . VAL A 1 200 ? 2.119 -9.783 7.290 1.00 82.81 200 VAL A N 1
ATOM 1550 C CA . VAL A 1 200 ? 0.778 -9.211 7.399 1.00 82.81 200 VAL A CA 1
ATOM 1551 C C . VAL A 1 200 ? 0.548 -8.334 6.181 1.00 82.81 200 VAL A C 1
ATOM 1553 O O . VAL A 1 200 ? 1.338 -7.425 5.917 1.00 82.81 200 VAL A O 1
ATOM 1556 N N . ARG A 1 201 ? -0.516 -8.608 5.429 1.00 88.88 201 ARG A N 1
ATOM 1557 C CA . ARG A 1 201 ? -0.885 -7.853 4.231 1.00 88.88 201 ARG A CA 1
ATOM 1558 C C . ARG A 1 201 ? -2.216 -7.157 4.449 1.00 88.88 201 ARG A C 1
ATOM 1560 O O . ARG A 1 201 ? -3.227 -7.815 4.665 1.00 88.88 201 ARG A O 1
ATOM 1567 N N . CYS A 1 202 ? -2.210 -5.835 4.338 1.00 92.06 202 CYS A N 1
ATOM 1568 C CA . CYS A 1 202 ? -3.409 -5.009 4.354 1.00 92.06 202 CYS A CA 1
ATOM 1569 C C . CYS A 1 202 ? -3.877 -4.729 2.927 1.00 92.06 202 CYS A C 1
ATOM 1571 O O . CYS A 1 202 ? -3.081 -4.336 2.068 1.00 92.06 202 CYS A O 1
ATOM 1573 N N . TYR A 1 203 ? -5.176 -4.892 2.712 1.00 95.00 203 TYR A N 1
ATOM 1574 C CA . TYR A 1 203 ? -5.865 -4.693 1.447 1.00 95.00 203 TYR A CA 1
ATOM 1575 C C . TYR A 1 203 ? -6.666 -3.400 1.495 1.00 95.00 203 TYR A C 1
ATOM 1577 O O . TYR A 1 203 ? -7.401 -3.151 2.453 1.00 95.00 203 TYR A O 1
ATOM 1585 N N . PHE A 1 204 ? -6.572 -2.607 0.434 1.00 97.31 204 PHE A N 1
ATOM 1586 C CA . PHE A 1 204 ? -7.325 -1.371 0.295 1.00 97.31 204 PHE A CA 1
ATOM 1587 C C . PHE A 1 204 ? -8.022 -1.304 -1.061 1.00 97.31 204 PHE A C 1
ATOM 1589 O O . PHE A 1 204 ? -7.512 -1.789 -2.073 1.00 97.31 204 PHE A O 1
ATOM 1596 N N . GLU A 1 205 ? -9.193 -0.679 -1.072 1.00 97.25 205 GLU A N 1
ATOM 1597 C CA . GLU A 1 205 ? -9.918 -0.295 -2.279 1.00 97.25 205 GLU A CA 1
ATOM 1598 C C . GLU A 1 205 ? -9.789 1.205 -2.519 1.00 97.25 205 GLU A C 1
ATOM 1600 O O . GLU A 1 205 ? -9.756 1.992 -1.568 1.00 97.25 205 GLU A O 1
ATOM 1605 N N . ARG A 1 206 ? -9.712 1.613 -3.785 1.00 97.00 206 ARG A N 1
ATOM 1606 C CA . ARG A 1 206 ? -9.731 3.035 -4.120 1.00 97.00 206 ARG A CA 1
ATOM 1607 C C . ARG A 1 206 ? -11.136 3.601 -3.937 1.00 97.00 206 ARG A C 1
ATOM 1609 O O . ARG A 1 206 ? -12.110 3.012 -4.393 1.00 97.00 206 ARG A O 1
ATOM 1616 N N . ILE A 1 207 ? -11.221 4.775 -3.319 1.00 95.88 207 ILE A N 1
ATOM 1617 C CA . ILE A 1 207 ? -12.469 5.533 -3.163 1.00 95.88 207 ILE A CA 1
ATOM 1618 C C . ILE A 1 207 ? -12.416 6.924 -3.811 1.00 95.88 207 ILE A C 1
ATOM 1620 O O . ILE A 1 207 ? -13.466 7.512 -4.042 1.00 95.88 207 ILE A O 1
ATOM 1624 N N . GLU A 1 208 ? -11.226 7.436 -4.138 1.00 89.25 208 GLU A N 1
ATOM 1625 C CA . GLU A 1 208 ? -11.032 8.712 -4.844 1.00 89.25 208 GLU A CA 1
ATOM 1626 C C . GLU A 1 208 ? -9.710 8.682 -5.632 1.00 89.25 208 GLU A C 1
ATOM 1628 O O . GLU A 1 208 ? -8.772 7.984 -5.226 1.00 89.25 208 GLU A O 1
ATOM 1633 N N . LYS A 1 209 ? -9.642 9.396 -6.761 1.00 77.25 209 LYS A N 1
ATOM 1634 C CA . LYS A 1 209 ? -8.421 9.558 -7.566 1.00 77.25 209 LYS A CA 1
ATOM 1635 C C . LYS A 1 209 ? -7.751 10.883 -7.255 1.00 77.25 209 LYS A C 1
ATOM 1637 O O . LYS A 1 209 ? -8.491 11.885 -7.198 1.00 77.25 209 LYS A O 1
#

pLDDT: mean 79.41, std 15.31, range [41.31, 98.25]

Foldseek 3Di:
DVVVVVVVVVVVVVVVVVVVVVVVVVVVVVVVVVVVVVVLVCVPFVNVQVVQLVLQAAKKWWDFKFWFFPPDDRVVRVVVRVVVSVQSHGKMKHWHDDPNFIKIWIDRPPFIWIFGKGWGWDDDDSDTFIWMDTDTDDTDDPLCNRFVADPQRDGDRCPPQPAQNDQRTWTWDGDNFKIKTKRFGDFDQDPVGTDTHITMIIIITGDTD